Protein AF-A0A8H7FFE6-F1 (afdb_monomer)

Mean predicted aligned error: 17.22 Å

Foldseek 3Di:
DDDDDPVVVVVVVVVVVVVVVPPPDDDDDDDDDDDDDDDDDDDDDDDDDDDDDDDDDDDDDDDDDDDDDDDDDDDPDDPDDDDDFDADPQQVVLQVLLQQLQLEFCDLVVCVVVLNSRAHLPVVNVVCVVVVHDRGRALVCSLVRLVSSQQQQLPDDDPDPSVVSRSVVPPLQAANLNSLVSSVVSLVVQLVVLVVQCCPDPDDPRGYDPVSSVSSVVRSVSSVCSSVVVNQVCLVVVPPHDHHPPDDGHPVVD

Sequence (254 aa):
MSELTPQEDAERIRLKRLARLGNINTSPAGASGSPSPSTPVNPPPKPQPKAAPSPGLVYSHPARKPYEPAPASPVPAKKKTQSAPPKLDLPTWEDNAIGTVFQVTLKKEVAERSGFEIVWLKGLAEELQSEGSALVLNGDIADRLLIARLELDPQSMSDDLDYVSVLASLPAQQTVFEYLIGCWKRLNTARSAVLKKAGISNVFKIGYTPVEAQQALGALEKLRELVVSYTGLTLQEPEMFPQPQGKPLGPTEL

Secondary structure (DSSP, 8-state):
--PPPHHHHHHHHHHHHHHHHTT-------------------------PPPP------------------------------PPPPP--HHHHHHHHHHHHHTEES-HHHHHHTTTSSEE-HHHHHHHHHHT------TTTHHHHHHHHHT--TT---S-HHHHHHHTTS-TT--HHHHHHHHHHHHHHHHHHHHIIIIISTT-S----HHHHHHHHHHHHHHHHHHHHHHHHHTT-TTSS---TT---GGGG-

Nearest PDB structures (foldseek):
  3nvo-assembly2_B-2  TM=3.148E-01  e=3.175E+00  Salmonella enterica subsp. enterica serovar Typhimurium

Radius of gyration: 33.15 Å; Cα contacts (8 Å, |Δi|>4): 194; chains: 1; bounding box: 127×52×66 Å

Solvent-accessible surface area (backbone atoms only — not comparable to full-atom values): 16239 Å² total; per-residue (Å²): 140,80,84,82,54,77,63,60,56,54,48,51,53,50,52,58,50,51,60,61,66,71,69,79,76,79,87,86,89,85,85,90,85,89,81,84,88,85,86,86,89,77,85,86,86,85,88,84,89,83,82,87,83,86,86,82,93,78,88,81,85,89,88,89,84,84,89,87,83,89,89,80,80,88,72,82,78,76,78,76,78,78,74,76,66,82,75,81,58,58,68,68,51,40,25,53,48,50,26,60,27,71,36,38,35,64,47,61,75,57,11,62,74,50,72,28,67,30,35,53,40,58,68,64,34,53,51,33,52,75,74,71,45,75,92,65,54,43,86,84,52,47,63,61,60,47,51,63,57,49,62,60,46,49,82,66,87,66,92,48,72,74,54,44,54,43,34,70,50,44,67,70,74,54,40,63,61,60,49,41,54,48,28,51,54,38,44,53,49,51,54,52,49,46,51,49,36,45,52,82,48,97,82,57,100,68,46,45,52,74,67,57,35,48,52,56,50,50,53,52,47,57,54,48,52,50,47,51,49,53,46,58,44,38,43,74,44,53,78,81,41,59,64,40,86,93,62,83,62,30,77,73,72,114

pLDDT: mean 79.54, std 20.3, range [34.66, 98.44]

Structure (mmCIF, N/CA/C/O backbone):
data_AF-A0A8H7FFE6-F1
#
_entry.id   AF-A0A8H7FFE6-F1
#
loop_
_atom_site.group_PDB
_atom_site.id
_atom_site.type_symbol
_atom_site.label_atom_id
_atom_site.label_alt_id
_atom_site.label_comp_id
_atom_site.label_asym_id
_atom_site.label_entity_id
_atom_site.label_seq_id
_atom_site.pdbx_PDB_ins_code
_atom_site.Cartn_x
_atom_site.Cartn_y
_atom_site.Cartn_z
_atom_site.occupancy
_atom_site.B_iso_or_equiv
_atom_site.auth_seq_id
_atom_site.auth_comp_id
_atom_site.auth_asym_id
_atom_site.auth_atom_id
_atom_site.pdbx_PDB_model_num
ATOM 1 N N . MET A 1 1 ? 61.040 -37.164 16.845 1.00 41.88 1 MET A N 1
ATOM 2 C CA . MET A 1 1 ? 59.609 -36.980 16.530 1.00 41.88 1 MET A CA 1
ATOM 3 C C . MET A 1 1 ? 59.426 -35.505 16.264 1.00 41.88 1 MET A C 1
ATOM 5 O O . MET A 1 1 ? 59.870 -34.726 17.095 1.00 41.88 1 MET A O 1
ATOM 9 N N . SER A 1 2 ? 58.875 -35.145 15.110 1.00 50.31 2 SER A N 1
ATOM 10 C CA . SER A 1 2 ? 58.663 -33.751 14.716 1.00 50.31 2 SER A CA 1
ATOM 11 C C . SER A 1 2 ? 57.170 -33.574 14.496 1.00 50.31 2 SER A C 1
ATOM 13 O O . SER A 1 2 ? 56.592 -34.310 13.696 1.00 50.31 2 SER A O 1
ATOM 15 N N . GLU A 1 3 ? 56.543 -32.674 15.243 1.00 57.09 3 GLU A N 1
ATOM 16 C CA . GLU A 1 3 ? 55.120 -32.385 15.081 1.00 57.09 3 GLU A CA 1
ATOM 17 C C . GLU A 1 3 ? 54.910 -31.599 13.785 1.00 57.09 3 GLU A C 1
ATOM 19 O O . GLU A 1 3 ? 55.599 -30.608 13.546 1.00 57.09 3 GLU A O 1
ATOM 24 N N . LEU A 1 4 ? 53.972 -32.047 12.943 1.00 60.53 4 LEU A N 1
ATOM 25 C CA . LEU A 1 4 ? 53.499 -31.230 11.826 1.00 60.53 4 LEU A CA 1
ATOM 26 C C . LEU A 1 4 ? 52.696 -30.067 12.400 1.00 60.53 4 LEU A C 1
ATOM 28 O O . LEU A 1 4 ? 51.802 -30.261 13.225 1.00 60.53 4 LEU A O 1
ATOM 32 N N . THR A 1 5 ? 52.993 -28.862 11.937 1.00 73.00 5 THR A N 1
ATOM 33 C CA . THR A 1 5 ? 52.258 -27.672 12.349 1.00 73.00 5 THR A CA 1
ATOM 34 C C . THR A 1 5 ? 50.854 -27.666 11.724 1.00 73.00 5 THR A C 1
ATOM 36 O O . THR A 1 5 ? 50.683 -28.103 10.581 1.00 73.00 5 THR A O 1
ATOM 39 N N . PRO A 1 6 ? 49.830 -27.099 12.397 1.00 72.06 6 PRO A N 1
ATOM 40 C CA . PRO A 1 6 ? 48.497 -26.925 11.803 1.00 72.06 6 PRO A CA 1
ATOM 41 C C . PRO A 1 6 ? 48.498 -26.125 10.486 1.00 72.06 6 PRO A C 1
ATOM 43 O O . PRO A 1 6 ? 47.566 -26.218 9.688 1.00 72.06 6 PRO A O 1
ATOM 46 N N . GLN A 1 7 ? 49.556 -25.344 10.248 1.00 74.81 7 GLN A N 1
ATOM 47 C CA . GLN A 1 7 ? 49.742 -24.529 9.053 1.00 74.81 7 GLN A CA 1
ATOM 48 C C . GLN A 1 7 ? 50.104 -25.372 7.815 1.00 74.81 7 GLN A C 1
ATOM 50 O O . GLN A 1 7 ? 49.578 -25.115 6.734 1.00 74.81 7 GLN A O 1
ATOM 55 N N . GLU A 1 8 ? 50.912 -26.428 7.965 1.00 81.25 8 GLU A N 1
ATOM 56 C CA . GLU A 1 8 ? 51.266 -27.338 6.862 1.00 81.25 8 GLU A CA 1
ATOM 57 C C . GLU A 1 8 ? 50.058 -28.129 6.339 1.00 81.25 8 GLU A C 1
ATOM 59 O O . GLU A 1 8 ? 49.946 -28.383 5.136 1.00 81.25 8 GLU A O 1
ATOM 64 N N . ASP A 1 9 ? 49.122 -28.505 7.217 1.00 75.94 9 ASP A N 1
ATOM 65 C CA . ASP A 1 9 ? 47.913 -29.221 6.798 1.00 75.94 9 ASP A CA 1
ATOM 66 C C . ASP A 1 9 ? 46.927 -28.283 6.075 1.00 75.94 9 ASP A C 1
ATOM 68 O O . ASP A 1 9 ? 46.358 -28.641 5.038 1.00 75.94 9 ASP A O 1
ATOM 72 N N . ALA A 1 10 ? 46.825 -27.023 6.517 1.00 76.69 10 ALA A N 1
ATOM 73 C CA . ALA A 1 10 ? 46.096 -25.983 5.791 1.00 76.69 10 ALA A CA 1
ATOM 74 C C . ALA A 1 10 ? 46.672 -25.741 4.377 1.00 76.69 10 ALA A C 1
ATOM 76 O O . ALA A 1 10 ? 45.910 -25.629 3.408 1.00 76.69 10 ALA A O 1
ATOM 77 N N . GLU A 1 11 ? 48.001 -25.727 4.220 1.00 83.38 11 GLU A N 1
ATOM 78 C CA . GLU A 1 11 ? 48.644 -25.617 2.903 1.00 83.38 11 GLU A CA 1
ATOM 79 C C . GLU A 1 11 ? 48.406 -26.850 2.023 1.00 83.38 11 GLU A C 1
ATOM 81 O O . GLU A 1 11 ? 48.059 -26.699 0.847 1.00 83.38 11 GLU A O 1
ATOM 86 N N . ARG A 1 12 ? 48.478 -28.069 2.576 1.00 82.06 12 ARG A N 1
ATOM 87 C CA . ARG A 1 12 ? 48.123 -29.307 1.853 1.00 82.06 12 ARG A CA 1
ATOM 88 C C . ARG A 1 12 ? 46.687 -29.283 1.334 1.00 82.06 12 ARG A C 1
ATOM 90 O O . ARG A 1 12 ? 46.445 -29.652 0.182 1.00 82.06 12 ARG A O 1
ATOM 97 N N . ILE A 1 13 ? 45.734 -28.813 2.141 1.00 81.62 13 ILE A N 1
ATOM 98 C CA . ILE A 1 13 ? 44.331 -28.657 1.728 1.00 81.62 13 ILE A CA 1
ATOM 99 C C . ILE A 1 13 ? 44.206 -27.611 0.608 1.00 81.62 13 ILE A C 1
ATOM 101 O O . ILE A 1 13 ? 43.483 -27.842 -0.367 1.00 81.62 13 ILE A O 1
ATOM 105 N N . ARG A 1 14 ? 44.937 -26.491 0.692 1.00 82.56 14 ARG A N 1
ATOM 106 C CA . ARG A 1 14 ? 44.942 -25.427 -0.329 1.00 82.56 14 ARG A CA 1
ATOM 107 C C . ARG A 1 14 ? 45.518 -25.906 -1.667 1.00 82.56 14 ARG A C 1
ATOM 109 O O . ARG A 1 14 ? 44.874 -25.723 -2.701 1.00 82.56 14 ARG A O 1
ATOM 116 N N . LEU A 1 15 ? 46.662 -26.591 -1.646 1.00 82.38 15 LEU A N 1
ATOM 117 C CA . LEU A 1 15 ? 47.291 -27.217 -2.818 1.00 82.38 15 LEU A CA 1
ATOM 118 C C . LEU A 1 15 ? 46.369 -28.257 -3.472 1.00 82.38 15 LEU A C 1
ATOM 120 O O . LEU A 1 15 ? 46.167 -28.237 -4.686 1.00 82.38 15 LEU A O 1
ATOM 124 N N . LYS A 1 16 ? 45.729 -29.120 -2.672 1.00 81.94 16 LYS A N 1
ATOM 125 C CA . LYS A 1 16 ? 44.794 -30.148 -3.162 1.00 81.94 16 LYS A CA 1
ATOM 126 C C . LYS A 1 16 ? 43.516 -29.559 -3.779 1.00 81.94 16 LYS A C 1
ATOM 128 O O . LYS A 1 16 ? 42.952 -30.161 -4.693 1.00 81.94 16 LYS A O 1
ATOM 133 N N . ARG A 1 17 ? 43.066 -28.382 -3.321 1.00 75.81 17 ARG A N 1
ATOM 134 C CA . ARG A 1 17 ? 41.962 -27.627 -3.947 1.00 75.81 17 ARG A CA 1
ATOM 135 C C . ARG A 1 17 ? 42.388 -26.978 -5.269 1.00 75.81 17 ARG A C 1
ATOM 137 O O . ARG A 1 17 ? 41.663 -27.124 -6.248 1.00 75.81 17 ARG A O 1
ATOM 144 N N . LEU A 1 18 ? 43.566 -26.351 -5.329 1.00 72.50 18 LEU A N 1
ATOM 145 C CA . LEU A 1 18 ? 44.116 -25.781 -6.571 1.00 72.50 18 LEU A CA 1
ATOM 146 C C . LEU A 1 18 ? 44.300 -26.845 -7.665 1.00 72.50 18 LEU A C 1
ATOM 148 O O . LEU A 1 18 ? 43.853 -26.644 -8.792 1.00 72.50 18 LEU A O 1
ATOM 152 N N . ALA A 1 19 ? 44.859 -28.009 -7.320 1.00 70.44 19 ALA A N 1
ATOM 153 C CA . ALA A 1 19 ? 45.030 -29.123 -8.257 1.00 70.44 19 ALA A CA 1
ATOM 154 C C . ALA A 1 19 ? 43.697 -29.639 -8.838 1.00 70.44 19 ALA A C 1
ATOM 156 O O . ALA A 1 19 ? 43.644 -30.031 -10.001 1.00 70.44 19 ALA A O 1
ATOM 157 N N . ARG A 1 20 ? 42.600 -29.601 -8.064 1.00 68.75 20 ARG A N 1
ATOM 158 C CA . ARG A 1 20 ? 41.255 -29.931 -8.570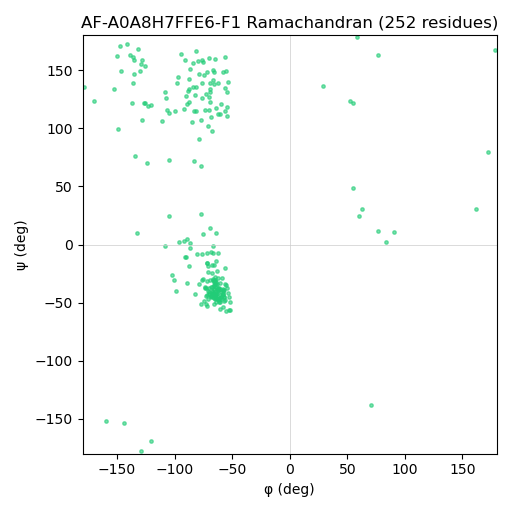 1.00 68.75 20 ARG A CA 1
ATOM 159 C C . ARG A 1 20 ? 40.682 -28.868 -9.509 1.00 68.75 20 ARG A C 1
ATOM 161 O O . ARG A 1 20 ? 39.934 -29.229 -10.410 1.00 68.75 20 ARG A O 1
ATOM 168 N N . LEU A 1 21 ? 41.017 -27.593 -9.314 1.00 54.59 21 LEU A N 1
ATOM 169 C CA . LEU A 1 21 ? 40.513 -26.496 -10.149 1.00 54.59 21 LEU A CA 1
ATOM 170 C C . LEU A 1 21 ? 41.208 -26.426 -11.520 1.00 54.59 21 LEU A C 1
ATOM 172 O O . LEU A 1 21 ? 40.581 -26.043 -12.500 1.00 54.59 21 LEU A O 1
ATOM 176 N N . GLY A 1 22 ? 42.476 -26.843 -11.607 1.00 59.56 22 GLY A N 1
ATOM 177 C CA . GLY A 1 22 ? 43.242 -26.848 -12.860 1.00 59.56 22 GLY A CA 1
ATOM 178 C C . GLY A 1 22 ? 42.902 -27.971 -13.852 1.00 59.56 22 GLY A C 1
ATOM 179 O O . GLY A 1 22 ? 43.399 -27.947 -14.973 1.00 59.56 22 GLY A O 1
ATOM 180 N N . ASN A 1 23 ? 42.077 -28.958 -13.475 1.00 52.12 23 ASN A N 1
ATOM 181 C CA . ASN A 1 23 ? 41.848 -30.177 -14.270 1.00 52.12 23 ASN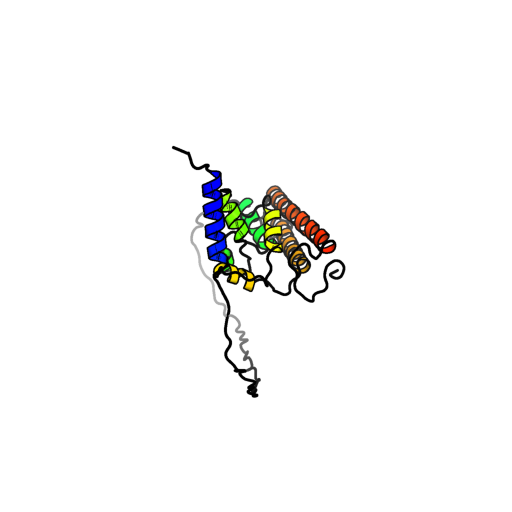 A CA 1
ATOM 182 C C . ASN A 1 23 ? 40.487 -30.204 -15.007 1.00 52.12 23 ASN A C 1
ATOM 184 O O . ASN A 1 23 ? 39.975 -31.276 -15.331 1.00 52.12 23 ASN A O 1
ATOM 188 N N . ILE A 1 24 ? 39.890 -29.042 -15.290 1.00 50.41 24 ILE A N 1
ATOM 189 C CA . ILE A 1 24 ? 38.713 -28.913 -16.171 1.00 50.41 24 ILE A CA 1
ATOM 190 C C . ILE A 1 24 ? 39.190 -28.327 -17.507 1.00 50.41 24 ILE A C 1
ATOM 192 O O . ILE A 1 24 ? 39.011 -27.146 -17.792 1.00 50.41 24 ILE A O 1
ATOM 196 N N . ASN A 1 25 ? 39.895 -29.147 -18.294 1.00 47.47 25 ASN A N 1
ATOM 197 C CA . ASN A 1 25 ? 40.633 -28.684 -19.469 1.00 47.47 25 ASN A CA 1
ATOM 198 C C . ASN A 1 25 ? 39.942 -29.031 -20.805 1.00 47.47 25 ASN A C 1
ATOM 200 O O . ASN A 1 25 ? 39.862 -30.195 -21.174 1.00 47.47 25 ASN A O 1
ATOM 204 N N . THR A 1 26 ? 39.496 -27.974 -21.488 1.00 39.22 26 THR A N 1
ATOM 205 C CA . THR A 1 26 ? 39.349 -27.735 -22.944 1.00 39.22 26 THR A CA 1
ATOM 206 C C . THR A 1 26 ? 39.099 -28.870 -23.974 1.00 39.22 26 THR A C 1
ATOM 208 O O . THR A 1 26 ? 39.871 -29.813 -24.106 1.00 39.22 26 THR A O 1
ATOM 211 N N . SER A 1 27 ? 38.157 -28.569 -24.893 1.00 41.47 27 SER A N 1
ATOM 212 C CA . SER A 1 27 ? 38.168 -28.914 -26.342 1.00 41.47 27 SER A CA 1
ATOM 213 C C . SER A 1 27 ? 37.829 -30.361 -26.781 1.00 41.47 27 SER A C 1
ATOM 215 O O . SER A 1 27 ? 37.890 -31.271 -25.959 1.00 41.47 27 SER A O 1
ATOM 217 N N . PRO A 1 28 ? 37.488 -30.616 -28.078 1.00 53.34 28 PRO A N 1
ATOM 218 C CA . PRO A 1 28 ? 37.456 -29.714 -29.249 1.00 53.34 28 PRO A CA 1
ATOM 219 C C . PRO A 1 28 ? 36.068 -29.564 -29.938 1.00 53.34 28 PRO A C 1
ATOM 221 O O . PRO A 1 28 ? 35.039 -29.945 -29.389 1.00 53.34 28 PRO A O 1
ATOM 224 N N . ALA A 1 29 ? 36.040 -28.947 -31.130 1.00 39.75 29 ALA A N 1
ATOM 225 C CA . ALA A 1 29 ? 34.839 -28.460 -31.830 1.00 39.75 29 ALA A CA 1
ATOM 226 C C . ALA A 1 29 ? 34.215 -29.431 -32.866 1.00 39.75 29 ALA A C 1
ATOM 228 O O . ALA A 1 29 ? 34.878 -30.344 -33.357 1.00 39.75 29 ALA A O 1
ATOM 229 N N . GLY A 1 30 ? 32.959 -29.165 -33.264 1.00 34.66 30 GLY A N 1
ATOM 230 C CA . GLY A 1 30 ? 32.219 -29.877 -34.321 1.00 34.66 30 GLY A CA 1
ATOM 231 C C . GLY A 1 30 ? 31.158 -28.991 -35.001 1.00 34.66 30 GLY A C 1
ATOM 232 O O . GLY A 1 30 ? 30.441 -28.256 -34.335 1.00 34.66 30 GLY A O 1
ATOM 233 N N . ALA A 1 31 ? 31.115 -29.023 -36.334 1.00 37.44 31 ALA A N 1
ATOM 234 C CA . ALA A 1 31 ? 30.495 -28.035 -37.226 1.00 37.44 31 ALA A CA 1
ATOM 235 C C . ALA A 1 31 ? 28.946 -27.933 -37.262 1.00 37.44 31 ALA A C 1
ATOM 237 O O . ALA A 1 31 ? 28.240 -28.902 -37.017 1.00 37.44 31 ALA A O 1
ATOM 238 N N . SER A 1 32 ? 28.482 -26.771 -37.753 1.00 37.03 32 SER A N 1
ATOM 239 C CA . SER A 1 32 ? 27.284 -26.521 -38.590 1.00 37.03 32 SER A CA 1
ATOM 240 C C . SER A 1 32 ? 25.882 -26.982 -38.151 1.00 37.03 32 SER A C 1
ATOM 242 O O . SER A 1 32 ? 25.573 -28.167 -38.133 1.00 37.03 32 SER A O 1
ATOM 244 N N . GLY A 1 33 ? 24.951 -26.020 -38.034 1.00 39.66 33 GLY A N 1
ATOM 245 C CA . GLY A 1 33 ? 23.508 -26.304 -38.001 1.00 39.66 33 GLY A CA 1
ATOM 246 C C . GLY A 1 33 ? 22.615 -25.102 -37.666 1.00 39.66 33 GLY A C 1
ATOM 247 O O . GLY A 1 33 ? 22.152 -24.991 -36.537 1.00 39.66 33 GLY A O 1
ATOM 248 N N . SER A 1 34 ? 22.339 -24.217 -38.630 1.00 49.94 34 SER A N 1
ATOM 249 C CA . SER A 1 34 ? 21.339 -23.140 -38.476 1.00 49.94 34 SER A CA 1
ATOM 250 C C . SER A 1 34 ? 19.941 -23.617 -38.904 1.00 49.94 34 SER A C 1
ATOM 252 O O . SER A 1 34 ? 19.785 -23.984 -40.071 1.00 49.94 34 SER A O 1
ATOM 254 N N . PRO A 1 35 ? 18.914 -23.594 -38.031 1.00 44.59 35 PRO A N 1
ATOM 255 C CA . PRO A 1 35 ? 17.549 -23.962 -38.402 1.00 44.59 35 PRO A CA 1
ATOM 256 C C . PRO A 1 35 ? 16.658 -22.744 -38.717 1.00 44.59 35 PRO A C 1
ATOM 258 O O . PRO A 1 35 ? 16.655 -21.762 -37.985 1.00 44.59 35 PRO A O 1
ATOM 261 N N . SER A 1 36 ? 15.847 -22.884 -39.770 1.00 45.72 36 SER A N 1
ATOM 262 C CA . SER A 1 36 ? 14.593 -22.161 -40.070 1.00 45.72 36 SER A CA 1
ATOM 263 C C . SER A 1 36 ? 14.557 -20.622 -40.057 1.00 45.72 36 SER A C 1
ATOM 265 O O . SER A 1 36 ? 14.577 -19.975 -39.013 1.00 45.72 36 SER A O 1
ATOM 267 N N . PRO A 1 37 ? 14.143 -20.055 -41.200 1.00 48.31 37 PRO A N 1
ATOM 268 C CA . PRO A 1 37 ? 12.937 -19.232 -41.240 1.00 48.31 37 PRO A CA 1
ATOM 269 C C . PRO A 1 37 ? 11.811 -19.978 -41.971 1.00 48.31 37 PRO A C 1
ATOM 271 O O . PRO A 1 37 ? 12.002 -20.520 -43.058 1.00 48.31 37 PRO A O 1
ATOM 274 N N . SER A 1 38 ? 10.614 -20.025 -41.389 1.00 49.72 38 SER A N 1
ATOM 275 C CA . SER A 1 38 ? 9.429 -20.609 -42.035 1.00 49.72 38 SER A CA 1
ATOM 276 C C . SER A 1 38 ? 8.170 -19.893 -41.565 1.00 49.72 38 SER A C 1
ATOM 278 O O . SER A 1 38 ? 7.665 -20.148 -40.476 1.00 49.72 38 SER A O 1
ATOM 280 N N . THR A 1 39 ? 7.681 -18.970 -42.389 1.00 56.81 39 THR A N 1
ATOM 281 C CA . THR A 1 39 ? 6.429 -18.240 -42.184 1.00 56.81 39 THR A CA 1
ATOM 282 C C . THR A 1 39 ? 5.254 -18.979 -42.831 1.00 56.81 39 THR A C 1
ATOM 284 O O . THR A 1 39 ? 5.286 -19.245 -44.032 1.00 56.81 39 THR A O 1
ATOM 287 N N . PRO A 1 40 ? 4.166 -19.246 -42.089 1.00 58.25 40 PRO A N 1
ATOM 288 C CA . PRO A 1 40 ? 2.862 -19.537 -42.673 1.00 58.25 40 PRO A CA 1
ATOM 289 C C . PRO A 1 40 ? 1.986 -18.278 -42.621 1.00 58.25 40 PRO A C 1
ATOM 291 O O . PRO A 1 40 ? 1.614 -17.809 -41.547 1.00 58.25 40 PRO A O 1
ATOM 294 N N . VAL A 1 41 ? 1.628 -17.733 -43.783 1.00 49.78 41 VAL A N 1
ATOM 295 C CA . VAL A 1 41 ? 0.596 -16.690 -43.893 1.00 49.78 41 VAL A CA 1
ATOM 296 C C . VAL A 1 41 ? -0.770 -17.359 -44.029 1.00 49.78 41 VAL A C 1
ATOM 298 O O . VAL A 1 41 ? -0.973 -18.096 -44.990 1.00 49.78 41 VAL A O 1
ATOM 301 N N . ASN A 1 42 ? -1.716 -17.063 -43.127 1.00 49.00 42 ASN A N 1
ATOM 302 C CA . ASN A 1 42 ? -3.147 -16.993 -43.468 1.00 49.00 42 ASN A CA 1
ATOM 303 C C . ASN A 1 42 ? -4.018 -16.405 -42.331 1.00 49.00 42 ASN A C 1
ATOM 305 O O . ASN A 1 42 ? -4.057 -16.983 -41.245 1.00 49.00 42 ASN A O 1
ATOM 309 N N . PRO A 1 43 ? -4.785 -15.323 -42.571 1.00 66.69 43 PRO A N 1
ATOM 310 C CA . PRO A 1 43 ? -6.008 -15.018 -41.821 1.00 66.69 43 PRO A CA 1
ATOM 311 C C . PRO A 1 43 ? -7.183 -15.867 -42.352 1.00 66.69 43 PRO A C 1
ATOM 313 O O . PRO A 1 43 ? -7.129 -16.325 -43.496 1.00 66.69 43 PRO A O 1
ATOM 316 N N . PRO A 1 44 ? -8.259 -16.088 -41.568 1.00 61.78 44 PRO A N 1
ATOM 317 C CA . PRO A 1 44 ? -9.547 -15.470 -41.937 1.00 61.78 44 PRO A CA 1
ATOM 318 C C . PRO A 1 44 ? -10.353 -15.029 -40.662 1.00 61.78 44 PRO A C 1
ATOM 320 O O . PRO A 1 44 ? -9.707 -14.594 -39.710 1.00 61.78 44 PRO A O 1
ATOM 323 N N . PRO A 1 45 ? -11.706 -14.916 -40.599 1.00 57.44 45 PRO A N 1
ATOM 324 C CA . PRO A 1 45 ? -12.286 -13.578 -40.423 1.00 57.44 45 PRO A CA 1
ATOM 325 C C . PRO A 1 45 ? -13.272 -13.387 -39.240 1.00 57.44 45 PRO A C 1
ATOM 327 O O . PRO A 1 45 ? -14.034 -14.272 -38.859 1.00 57.44 45 PRO A O 1
ATOM 330 N N . LYS A 1 46 ? -13.370 -12.142 -38.751 1.00 49.50 46 LYS A N 1
ATOM 331 C CA . LYS A 1 46 ? -14.641 -11.555 -38.257 1.00 49.50 46 LYS A CA 1
ATOM 332 C C . LYS A 1 46 ? -15.415 -11.000 -39.478 1.00 49.50 46 LYS A C 1
ATOM 334 O O . LYS A 1 46 ? -14.732 -10.641 -40.436 1.00 49.50 46 LYS A O 1
ATOM 339 N N . PRO A 1 47 ? -16.763 -10.838 -39.472 1.00 51.72 47 PRO A N 1
ATOM 340 C CA . PRO A 1 47 ? -17.625 -10.669 -38.288 1.00 51.72 47 PRO A CA 1
ATOM 341 C C . PRO A 1 47 ? -19.001 -11.390 -38.324 1.00 51.72 47 PRO A C 1
ATOM 343 O O . PRO A 1 47 ? -19.452 -11.837 -39.370 1.00 51.72 47 PRO A O 1
ATOM 346 N N . GLN A 1 48 ? -19.737 -11.369 -37.200 1.00 53.38 48 GLN A N 1
ATOM 347 C CA . GLN A 1 48 ? -21.069 -10.721 -37.104 1.00 53.38 48 GLN A CA 1
ATOM 348 C C . GLN A 1 48 ? -21.663 -10.831 -35.679 1.00 53.38 48 GLN A C 1
ATOM 350 O O . GLN A 1 48 ? -21.643 -11.917 -35.099 1.00 53.38 48 GLN A O 1
ATOM 355 N N . PRO A 1 49 ? -22.243 -9.754 -35.110 1.00 52.78 49 PRO A N 1
ATOM 356 C CA . PRO A 1 49 ? -23.094 -9.845 -33.925 1.00 52.78 49 PRO A CA 1
ATOM 357 C C . PRO A 1 49 ? -24.524 -10.257 -34.320 1.00 52.78 49 PRO A C 1
ATOM 359 O O . PRO A 1 49 ? -25.092 -9.700 -35.259 1.00 52.78 49 PRO A O 1
ATOM 362 N N . LYS A 1 50 ? -25.140 -11.198 -33.591 1.00 50.56 50 LYS A N 1
ATOM 363 C CA . LYS A 1 50 ? -26.582 -11.481 -33.723 1.00 50.56 50 LYS A CA 1
ATOM 364 C C . LYS A 1 50 ? -27.400 -10.572 -32.802 1.00 50.56 50 LYS A C 1
ATOM 366 O O . LYS A 1 50 ? -26.974 -10.252 -31.696 1.00 50.56 50 LYS A O 1
ATOM 371 N N . ALA A 1 51 ? -28.556 -10.137 -33.299 1.00 49.38 51 ALA A N 1
ATOM 372 C CA . ALA A 1 51 ? -29.384 -9.109 -32.677 1.00 49.38 51 ALA A CA 1
ATOM 373 C C . ALA A 1 51 ? -30.167 -9.601 -31.447 1.00 49.38 51 ALA A C 1
ATOM 375 O O . ALA A 1 51 ? -30.467 -10.787 -31.307 1.00 49.38 51 ALA A O 1
ATOM 376 N N . ALA A 1 52 ? -30.546 -8.652 -30.590 1.00 51.66 52 ALA A N 1
ATOM 377 C CA . ALA A 1 52 ? -31.461 -8.876 -29.477 1.00 51.66 52 ALA A CA 1
ATOM 378 C C . ALA A 1 52 ? -32.932 -8.907 -29.942 1.00 51.66 52 ALA A C 1
ATOM 380 O O . ALA A 1 52 ? -33.306 -8.122 -30.816 1.00 51.66 52 ALA A O 1
ATOM 381 N N . PRO A 1 53 ? -33.790 -9.722 -29.303 1.00 51.12 53 PRO A N 1
ATOM 382 C CA . PRO A 1 53 ? -35.236 -9.570 -29.362 1.00 51.12 53 PRO A CA 1
ATOM 383 C C . PRO A 1 53 ? -35.808 -9.127 -28.002 1.00 51.12 53 PRO A C 1
ATOM 385 O O . PRO A 1 53 ? -35.951 -9.927 -27.080 1.00 51.12 53 PRO A O 1
ATOM 388 N N . SER A 1 54 ? -36.211 -7.861 -27.892 1.00 53.22 54 SER A N 1
ATOM 389 C CA . SER A 1 54 ? -37.329 -7.484 -27.011 1.00 53.22 54 SER A CA 1
ATOM 390 C C . SER A 1 54 ? -38.628 -7.707 -27.789 1.00 53.22 54 SER A C 1
ATOM 392 O O . SER A 1 54 ? -38.684 -7.349 -28.967 1.00 53.22 54 SER A O 1
ATOM 394 N N . PRO A 1 55 ? -39.667 -8.303 -27.181 1.00 47.72 55 PRO A N 1
ATOM 395 C CA . PRO A 1 55 ? -40.777 -7.461 -26.710 1.00 47.72 55 PRO A CA 1
ATOM 396 C C . PRO A 1 55 ? -41.466 -8.000 -25.437 1.00 47.72 55 PRO A C 1
ATOM 398 O O . PRO A 1 55 ? -41.230 -9.135 -25.033 1.00 47.72 55 PRO A O 1
ATOM 401 N N . GLY A 1 56 ? -42.368 -7.218 -24.822 1.00 39.69 56 GLY A N 1
ATOM 402 C CA . GLY A 1 56 ? -43.206 -7.757 -23.734 1.00 39.69 56 GLY A CA 1
ATOM 403 C C . GLY A 1 56 ? -43.907 -6.786 -22.777 1.00 39.69 56 GLY A C 1
ATOM 404 O O . GLY A 1 56 ? -44.099 -7.149 -21.621 1.00 39.69 56 GLY A O 1
ATOM 405 N N . LEU A 1 57 ? -44.303 -5.574 -23.191 1.00 46.28 57 LEU A N 1
ATOM 406 C CA . LEU A 1 57 ? -45.212 -4.769 -22.358 1.00 46.28 57 LEU A CA 1
ATOM 407 C C . LEU A 1 57 ? -46.632 -5.347 -22.428 1.00 46.28 57 LEU A C 1
ATOM 409 O O . LEU A 1 57 ? -47.259 -5.304 -23.484 1.00 46.28 57 LEU A O 1
ATOM 413 N N . VAL A 1 58 ? -47.156 -5.829 -21.298 1.00 43.41 58 VAL A N 1
ATOM 414 C CA . VAL A 1 58 ? -48.571 -6.205 -21.147 1.00 43.41 58 VAL A CA 1
ATOM 415 C C . VAL A 1 58 ? -49.141 -5.517 -19.909 1.00 43.41 58 VAL A C 1
ATOM 417 O O . VAL A 1 58 ? -48.848 -5.896 -18.778 1.00 43.41 58 VAL A O 1
ATOM 420 N N . TYR A 1 59 ? -49.973 -4.501 -20.133 1.00 44.19 59 TYR A N 1
ATOM 421 C CA . TYR A 1 59 ? -50.843 -3.934 -19.105 1.00 44.19 59 TYR A CA 1
ATOM 422 C C . TYR A 1 59 ? -52.169 -4.702 -19.082 1.00 44.19 59 TYR A C 1
ATOM 424 O O . TYR A 1 59 ? -52.817 -4.849 -20.116 1.00 44.19 59 TYR A O 1
ATOM 432 N N . SER A 1 60 ? -52.626 -5.107 -17.897 1.00 47.00 60 SER A N 1
ATOM 433 C CA . SER A 1 60 ? -54.005 -5.559 -17.670 1.00 47.00 60 SER A CA 1
ATOM 434 C C . SER A 1 60 ? -54.536 -4.970 -16.362 1.00 47.00 60 SER A C 1
ATOM 436 O O . SER A 1 60 ? -53.943 -5.166 -15.301 1.00 47.00 60 SER A O 1
ATOM 438 N N . HIS A 1 61 ? -55.635 -4.219 -16.448 1.00 47.62 61 HIS A N 1
ATOM 439 C CA . HIS A 1 61 ? -56.223 -3.463 -15.336 1.00 47.62 61 HIS A CA 1
ATOM 440 C C . HIS A 1 61 ? -57.106 -4.332 -14.399 1.00 47.62 61 HIS A C 1
ATOM 442 O O . HIS A 1 61 ? -57.396 -5.483 -14.725 1.00 47.62 61 HIS A O 1
ATOM 448 N N . PRO A 1 62 ? -57.481 -3.838 -13.197 1.00 57.00 62 PRO A N 1
ATOM 449 C CA . PRO A 1 62 ? -57.826 -4.702 -12.062 1.00 57.00 62 PRO A CA 1
ATOM 450 C C . PRO A 1 62 ? -59.311 -5.076 -11.947 1.00 57.00 62 PRO A C 1
ATOM 452 O O . PRO A 1 62 ? -60.198 -4.334 -12.368 1.00 57.00 62 PRO A O 1
ATOM 455 N N . ALA A 1 63 ? -59.581 -6.169 -11.225 1.00 47.31 63 ALA A N 1
ATOM 456 C CA . ALA A 1 63 ? -60.916 -6.556 -10.770 1.00 47.31 63 ALA A CA 1
ATOM 457 C C . ALA A 1 63 ? -61.079 -6.349 -9.248 1.00 47.31 63 ALA A C 1
ATOM 459 O O . ALA A 1 63 ? -60.306 -6.878 -8.452 1.00 47.31 63 ALA A O 1
ATOM 460 N N . ARG A 1 64 ? -62.112 -5.599 -8.835 1.00 50.09 64 ARG A N 1
ATOM 461 C CA . ARG A 1 64 ? -62.587 -5.490 -7.436 1.00 50.09 64 ARG A CA 1
ATOM 462 C C . ARG A 1 64 ? -63.766 -6.439 -7.193 1.00 50.09 64 ARG A C 1
ATOM 464 O O . ARG A 1 64 ? -64.636 -6.492 -8.061 1.00 50.09 64 ARG A O 1
ATOM 471 N N . LYS A 1 65 ? -63.865 -7.032 -5.988 1.00 52.75 65 LYS A N 1
ATOM 472 C CA . LYS A 1 65 ? -65.090 -7.402 -5.212 1.00 52.75 65 LYS A CA 1
ATOM 473 C C . LYS A 1 65 ? -64.668 -8.104 -3.877 1.00 52.75 65 LYS A C 1
ATOM 475 O O . LYS A 1 65 ? -63.464 -8.267 -3.703 1.00 52.75 65 LYS A O 1
ATOM 480 N N . PRO A 1 66 ? -65.540 -8.321 -2.862 1.00 49.44 66 PRO A N 1
ATOM 481 C CA . PRO A 1 66 ? -65.817 -7.296 -1.842 1.00 49.44 66 PRO A CA 1
ATOM 482 C C . PRO A 1 66 ? -65.697 -7.777 -0.361 1.00 49.44 66 PRO A C 1
ATOM 484 O O . PRO A 1 66 ? -65.347 -8.917 -0.086 1.00 49.44 66 PRO A O 1
ATOM 487 N N . TYR A 1 67 ? -65.994 -6.863 0.576 1.00 45.78 67 TYR A N 1
ATOM 488 C CA . TYR A 1 67 ? -66.239 -7.031 2.034 1.00 45.78 67 TYR A CA 1
ATOM 489 C C . TYR A 1 67 ? -67.383 -8.034 2.357 1.00 45.78 67 TYR A C 1
ATOM 491 O O . TYR A 1 67 ? -68.223 -8.244 1.484 1.00 45.78 67 TYR A O 1
ATOM 499 N N . GLU A 1 68 ? -67.570 -8.633 3.552 1.00 48.78 68 GLU A N 1
ATOM 500 C CA . GLU A 1 68 ? -66.848 -8.732 4.864 1.00 48.78 68 GLU A CA 1
ATOM 501 C C . GLU A 1 68 ? -67.402 -10.018 5.610 1.00 48.78 68 GLU A C 1
ATOM 503 O O . GLU A 1 68 ? -67.845 -10.887 4.852 1.00 48.78 68 GLU A O 1
ATOM 508 N N . PRO A 1 69 ? -67.479 -10.251 6.965 1.00 56.75 69 PRO A N 1
ATOM 509 C CA . PRO A 1 69 ? -67.084 -9.464 8.158 1.00 56.75 69 PRO A CA 1
ATOM 510 C C . PRO A 1 69 ? -66.328 -10.168 9.331 1.00 56.75 69 PRO A C 1
ATOM 512 O O . PRO A 1 69 ? -66.531 -11.346 9.610 1.00 56.75 69 PRO A O 1
ATOM 515 N N . ALA A 1 70 ? -65.624 -9.352 10.136 1.00 53.66 70 ALA A N 1
ATOM 516 C CA . ALA A 1 70 ? -65.414 -9.489 11.604 1.00 53.66 70 ALA A CA 1
ATOM 517 C C . ALA A 1 70 ? -64.742 -10.791 12.190 1.00 53.66 70 ALA A C 1
ATOM 519 O O . ALA A 1 70 ? -64.196 -11.599 11.444 1.00 53.66 70 ALA A O 1
ATOM 520 N N . PRO A 1 71 ? -64.525 -10.917 13.527 1.00 54.84 71 PRO A N 1
ATOM 521 C CA . PRO A 1 71 ? -63.293 -10.389 14.130 1.00 54.84 71 PRO A CA 1
ATOM 522 C C . PRO A 1 71 ? -62.495 -11.388 15.007 1.00 54.84 71 PRO A C 1
ATOM 524 O O . PRO A 1 71 ? -63.047 -12.318 15.591 1.00 54.84 71 PRO A O 1
ATOM 527 N N . ALA A 1 72 ? -61.194 -11.126 15.203 1.00 48.94 72 ALA A N 1
ATOM 528 C CA . ALA A 1 72 ? -60.334 -11.849 16.151 1.00 48.94 72 ALA A CA 1
ATOM 529 C C . ALA A 1 72 ? -59.441 -10.890 16.970 1.00 48.94 72 ALA A C 1
ATOM 531 O O . ALA A 1 72 ? -59.030 -9.837 16.484 1.00 48.94 72 ALA A O 1
ATOM 532 N N . SER A 1 73 ? -59.169 -11.249 18.229 1.00 58.91 73 SER A N 1
ATOM 533 C CA . SER A 1 73 ? -58.621 -10.350 19.259 1.00 58.91 73 SER A CA 1
ATOM 534 C C . SER A 1 73 ? -57.181 -9.859 19.017 1.00 58.91 73 SER A C 1
ATOM 536 O O . SER A 1 73 ? -56.353 -10.605 18.488 1.00 58.91 73 SER A O 1
ATOM 538 N N . PRO A 1 74 ? -56.821 -8.648 19.495 1.00 53.22 74 PRO A N 1
ATOM 539 C CA . PRO A 1 74 ? -55.458 -8.130 19.409 1.00 53.22 74 PRO A CA 1
ATOM 540 C C . PRO A 1 74 ? -54.512 -8.883 20.357 1.00 53.22 74 PRO A C 1
ATOM 542 O O . PRO A 1 74 ? -54.461 -8.621 21.560 1.00 53.22 74 PRO A O 1
ATOM 545 N N . VAL A 1 75 ? -53.717 -9.803 19.810 1.00 53.22 75 VAL A N 1
ATOM 546 C CA . VAL A 1 75 ? -52.608 -10.432 20.544 1.00 53.22 75 VAL A CA 1
ATOM 547 C C . VAL A 1 75 ? -51.509 -9.378 20.764 1.00 53.22 75 VAL A C 1
ATOM 549 O O . VAL A 1 75 ? -51.071 -8.763 19.787 1.00 53.22 75 VAL A O 1
ATOM 552 N N . PRO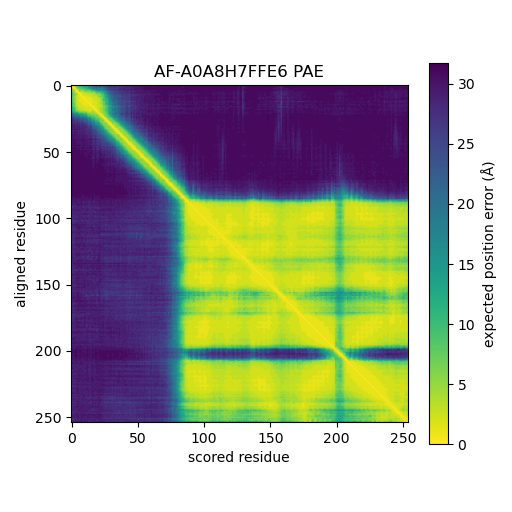 A 1 76 ? -51.030 -9.139 22.001 1.00 50.44 76 PRO A N 1
ATOM 553 C CA . PRO A 1 76 ? -50.045 -8.094 22.261 1.00 50.44 76 PRO A CA 1
ATOM 554 C C . PRO A 1 76 ? -48.724 -8.398 21.546 1.00 50.44 76 PRO A C 1
ATOM 556 O O . PRO A 1 76 ? -48.049 -9.391 21.829 1.00 50.44 76 PRO A O 1
ATOM 559 N N . ALA A 1 77 ? -48.344 -7.520 20.615 1.00 53.69 77 ALA A N 1
ATOM 560 C CA . ALA A 1 77 ? -47.120 -7.661 19.841 1.00 53.69 77 ALA A CA 1
ATOM 561 C C . ALA A 1 77 ? -45.895 -7.652 20.769 1.00 53.69 77 ALA A C 1
ATOM 563 O O . ALA A 1 77 ? -45.558 -6.629 21.372 1.00 53.69 77 ALA A O 1
ATOM 564 N N . LYS A 1 78 ? -45.204 -8.796 20.870 1.00 53.94 78 LYS A N 1
ATOM 565 C CA . LYS A 1 78 ? -43.935 -8.905 21.600 1.00 53.94 78 LYS A CA 1
ATOM 566 C C . LYS A 1 78 ? -42.958 -7.878 21.027 1.00 53.94 78 LYS A C 1
ATOM 568 O O . LYS A 1 78 ? -42.560 -7.991 19.867 1.00 53.94 78 LYS A O 1
ATOM 573 N N . LYS A 1 79 ? -42.571 -6.883 21.836 1.00 47.47 79 LYS A N 1
ATOM 574 C CA . LYS A 1 79 ? -41.541 -5.903 21.469 1.00 47.47 79 LYS A CA 1
ATOM 575 C C . LYS A 1 79 ? -40.278 -6.672 21.077 1.00 47.47 79 LYS A C 1
ATOM 577 O O . LYS A 1 79 ? -39.646 -7.275 21.940 1.00 47.47 79 LYS A O 1
ATOM 582 N N . LYS A 1 80 ? -39.913 -6.660 19.791 1.00 46.44 80 LYS A N 1
ATOM 583 C CA . LYS A 1 80 ? -38.592 -7.129 19.361 1.00 46.44 80 LYS A CA 1
ATOM 584 C C . LYS A 1 80 ? -37.565 -6.221 20.027 1.00 46.44 80 LYS A C 1
ATOM 586 O O . LYS A 1 80 ? -37.519 -5.032 19.714 1.00 46.44 80 LYS A O 1
ATOM 591 N N . THR A 1 81 ? -36.787 -6.769 20.956 1.00 42.50 81 THR A N 1
ATOM 592 C CA . THR A 1 81 ? -35.656 -6.070 21.566 1.00 42.50 81 THR A CA 1
ATOM 593 C C . THR A 1 81 ? -34.754 -5.588 20.439 1.00 42.50 81 THR A C 1
ATOM 595 O O . THR A 1 81 ? -34.284 -6.400 19.643 1.00 42.50 81 THR A O 1
ATOM 598 N N . GLN A 1 82 ? -34.566 -4.274 20.316 1.00 48.03 82 GLN A N 1
ATOM 599 C CA . GLN A 1 82 ? -33.675 -3.730 19.299 1.00 48.03 82 GLN A CA 1
ATOM 600 C C . GLN A 1 82 ? -32.249 -4.123 19.682 1.00 48.03 82 GLN A C 1
ATOM 602 O O . GLN A 1 82 ? -31.716 -3.638 20.678 1.00 48.03 82 GLN A O 1
ATOM 607 N N . SER A 1 83 ? -31.659 -5.039 18.914 1.00 53.75 83 SER A N 1
ATOM 608 C CA . SER A 1 83 ? -30.233 -5.338 18.989 1.00 53.75 83 SER A CA 1
ATOM 609 C C . SER A 1 83 ? -29.455 -4.040 18.796 1.00 53.75 83 SER A C 1
ATOM 611 O O . SER A 1 83 ? -29.739 -3.297 17.852 1.00 53.75 83 SER A O 1
ATOM 613 N N . ALA A 1 84 ? -28.492 -3.770 19.678 1.00 56.44 84 ALA A N 1
ATOM 614 C CA . ALA A 1 84 ? -27.610 -2.619 19.531 1.00 56.44 84 ALA A CA 1
ATOM 615 C C . ALA A 1 84 ? -26.917 -2.645 18.149 1.00 56.44 84 ALA A C 1
ATOM 617 O O . ALA A 1 84 ? -26.690 -3.736 17.613 1.00 56.44 84 ALA A O 1
ATOM 618 N N . PRO A 1 85 ? -26.585 -1.480 1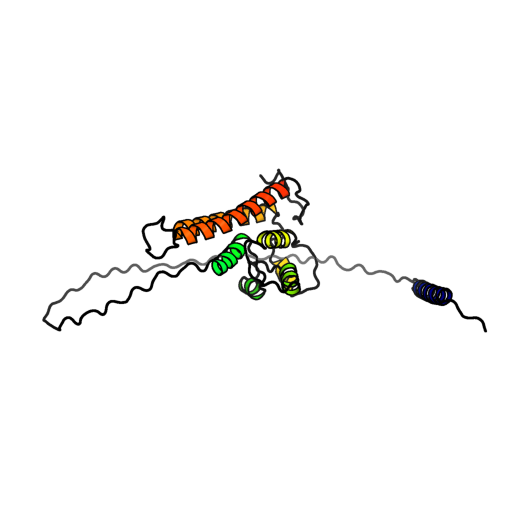7.558 1.00 58.47 85 PRO A N 1
ATOM 619 C CA . PRO A 1 85 ? -25.818 -1.440 16.318 1.00 58.47 85 PRO A CA 1
ATOM 620 C C . PRO A 1 85 ? -24.515 -2.246 16.456 1.00 58.47 85 PRO A C 1
ATOM 622 O O . PRO A 1 85 ? -23.882 -2.171 17.513 1.00 58.47 85 PRO A O 1
ATOM 625 N N . PRO A 1 86 ? -24.095 -3.011 15.431 1.00 65.12 86 PRO A N 1
ATOM 626 C CA . PRO A 1 86 ? -22.801 -3.677 15.449 1.00 65.12 86 PRO A CA 1
ATOM 627 C C . PRO A 1 86 ? -21.688 -2.635 15.589 1.00 65.12 86 PRO A C 1
ATOM 629 O O . PRO A 1 86 ? -21.564 -1.729 14.763 1.00 65.12 86 PRO A O 1
ATOM 632 N N . LYS A 1 87 ? -20.899 -2.784 16.656 1.00 77.38 87 LYS A N 1
ATOM 633 C CA . LYS A 1 87 ? -19.694 -1.998 16.936 1.00 77.38 87 LYS A CA 1
ATOM 634 C C . LYS A 1 87 ? -18.691 -2.140 15.783 1.00 77.38 87 LYS A C 1
ATOM 636 O O . LYS A 1 87 ? -18.609 -3.211 15.179 1.00 77.38 87 LYS A O 1
ATOM 641 N N . LEU A 1 88 ? -17.900 -1.104 15.506 1.00 85.12 88 LEU A N 1
ATOM 642 C CA . LEU A 1 88 ? -16.752 -1.238 14.614 1.00 85.12 88 LEU A CA 1
ATOM 643 C C . LEU A 1 88 ? -15.667 -2.081 15.295 1.00 85.12 88 LEU A C 1
ATOM 645 O O . LEU A 1 88 ? -15.086 -1.684 16.306 1.00 85.12 88 LEU A O 1
ATOM 649 N N . ASP A 1 89 ? -15.379 -3.241 14.713 1.00 91.12 89 ASP A N 1
ATOM 650 C CA .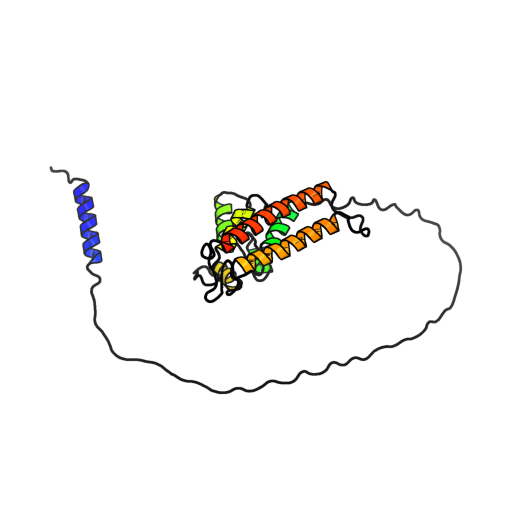 ASP A 1 89 ? -14.197 -4.025 15.050 1.00 91.12 89 ASP A CA 1
ATOM 651 C C . ASP A 1 89 ? -12.974 -3.409 14.357 1.00 91.12 89 ASP A C 1
ATOM 653 O O . ASP A 1 89 ? -12.701 -3.680 13.186 1.00 91.12 89 ASP A O 1
ATOM 657 N N . LEU A 1 90 ? -12.308 -2.484 15.058 1.00 91.50 90 LEU A N 1
ATOM 658 C CA . LEU A 1 90 ? -11.275 -1.624 14.480 1.00 91.50 90 LEU A CA 1
ATOM 659 C C . LEU A 1 90 ? -10.088 -2.410 13.882 1.00 91.50 90 LEU A C 1
ATOM 661 O O . LEU A 1 90 ? -9.766 -2.107 12.737 1.00 91.50 90 LEU A O 1
ATOM 665 N N . PRO A 1 91 ? -9.484 -3.427 14.541 1.00 94.12 91 PRO A N 1
ATOM 666 C CA . PRO A 1 91 ? -8.341 -4.149 13.972 1.00 94.12 91 PRO A CA 1
ATOM 667 C C . PRO A 1 91 ? -8.697 -4.915 12.694 1.00 94.12 91 PRO A C 1
ATOM 669 O O . PRO A 1 91 ? -7.977 -4.832 11.704 1.00 94.12 91 PRO A O 1
ATOM 672 N N . THR A 1 92 ? -9.844 -5.605 12.666 1.00 94.81 92 THR A N 1
ATOM 673 C CA . THR A 1 92 ? -10.314 -6.298 11.454 1.00 94.81 92 THR A CA 1
ATOM 674 C C . THR A 1 92 ? -10.651 -5.306 10.341 1.00 94.81 92 THR A C 1
ATOM 676 O O . THR A 1 92 ? -10.366 -5.562 9.170 1.00 94.81 92 THR A O 1
ATOM 679 N N . TRP A 1 93 ? -11.246 -4.157 10.677 1.00 95.31 93 TRP A N 1
ATOM 680 C CA . TRP A 1 93 ? -11.500 -3.099 9.700 1.00 95.31 93 TRP A CA 1
ATOM 681 C C . TRP A 1 93 ? -10.198 -2.491 9.156 1.00 95.31 93 TRP A C 1
ATOM 683 O O . TRP A 1 93 ? -10.129 -2.223 7.959 1.00 95.31 93 TRP A O 1
ATOM 693 N N . GLU A 1 94 ? -9.176 -2.313 9.994 1.00 96.31 94 GLU A N 1
ATOM 694 C CA . GLU A 1 94 ? -7.865 -1.777 9.616 1.00 96.31 94 GLU A CA 1
ATOM 695 C C . GLU A 1 94 ? -7.096 -2.750 8.708 1.00 96.31 94 GLU A C 1
ATOM 697 O O . GLU A 1 94 ? -6.624 -2.325 7.654 1.00 96.31 94 GLU A O 1
ATOM 702 N N . ASP A 1 95 ? -7.089 -4.055 9.023 1.00 97.06 95 ASP A N 1
ATOM 703 C CA . ASP A 1 95 ? -6.488 -5.109 8.183 1.00 97.06 95 ASP A CA 1
ATOM 704 C C . ASP A 1 95 ? -7.093 -5.094 6.768 1.00 97.06 95 ASP A C 1
ATOM 706 O O . ASP A 1 95 ? -6.383 -5.004 5.762 1.00 97.06 95 ASP A O 1
ATOM 710 N N . ASN A 1 96 ? -8.427 -5.036 6.688 1.00 96.19 96 ASN A N 1
ATOM 711 C CA . ASN A 1 96 ? -9.146 -4.925 5.419 1.00 96.19 96 ASN A CA 1
ATOM 712 C C . ASN A 1 96 ? -8.915 -3.573 4.717 1.00 96.19 96 ASN A C 1
ATOM 714 O O . ASN A 1 96 ? -8.839 -3.528 3.486 1.00 96.19 96 ASN A O 1
ATOM 718 N N . ALA A 1 97 ? -8.814 -2.464 5.456 1.00 97.06 97 ALA A N 1
ATOM 719 C CA . ALA A 1 97 ? -8.606 -1.135 4.887 1.00 97.06 97 ALA A CA 1
ATOM 720 C C . ALA A 1 97 ? -7.208 -0.994 4.270 1.00 97.06 97 ALA A C 1
ATOM 722 O O . ALA A 1 97 ? -7.101 -0.524 3.139 1.00 97.06 97 ALA A O 1
ATOM 723 N N . ILE A 1 98 ? -6.160 -1.448 4.962 1.00 98.25 98 ILE A N 1
ATOM 724 C CA . ILE A 1 98 ? -4.776 -1.432 4.469 1.00 98.25 98 ILE A CA 1
ATOM 725 C C . ILE A 1 98 ? -4.642 -2.339 3.245 1.00 98.25 98 ILE A C 1
ATOM 727 O O . ILE A 1 98 ? -4.170 -1.884 2.200 1.00 98.25 98 ILE A O 1
ATOM 731 N N . GLY A 1 99 ? -5.144 -3.577 3.331 1.00 97.56 99 GLY A N 1
ATOM 732 C CA . GLY A 1 99 ? -5.135 -4.515 2.206 1.00 97.56 99 GLY A CA 1
ATOM 733 C C . GLY A 1 99 ? -5.868 -3.971 0.977 1.00 97.56 99 GLY A C 1
ATOM 734 O O . GLY A 1 99 ? -5.375 -4.098 -0.141 1.00 97.56 99 GLY A O 1
ATOM 735 N N . THR A 1 100 ? -6.987 -3.261 1.172 1.00 97.50 100 THR A N 1
ATOM 736 C CA . THR A 1 100 ? -7.712 -2.577 0.085 1.00 97.50 100 THR A CA 1
ATOM 737 C C . THR A 1 100 ? -6.942 -1.372 -0.469 1.00 97.50 100 THR A C 1
ATOM 739 O O . THR A 1 100 ? -6.908 -1.167 -1.680 1.00 97.50 100 THR A O 1
ATOM 742 N N . VAL A 1 101 ? -6.335 -0.541 0.385 1.00 98.31 101 VAL A N 1
ATOM 743 C CA . VAL A 1 101 ? -5.640 0.684 -0.046 1.00 98.31 101 VAL A CA 1
ATOM 744 C C . VAL A 1 101 ? -4.381 0.355 -0.844 1.00 98.31 101 VAL A C 1
ATOM 746 O O . VAL A 1 101 ? -4.191 0.937 -1.912 1.00 98.31 101 VAL A O 1
ATOM 749 N N . PHE A 1 102 ? -3.574 -0.609 -0.404 1.00 98.31 102 PHE A N 1
ATOM 750 C CA . PHE A 1 102 ? -2.352 -1.015 -1.106 1.00 98.31 102 PHE A CA 1
ATOM 751 C C . PHE A 1 102 ? -2.559 -2.158 -2.126 1.00 98.31 102 PHE A C 1
ATOM 753 O O . PHE A 1 102 ? -1.679 -2.385 -2.945 1.00 98.31 102 PHE A O 1
ATOM 760 N N . GLN A 1 103 ? -3.717 -2.837 -2.154 1.00 97.81 103 GLN A N 1
ATOM 761 C CA . GLN A 1 103 ? -3.913 -4.098 -2.905 1.00 97.81 103 GLN A CA 1
ATOM 762 C C . GLN A 1 103 ? -2.876 -5.169 -2.508 1.00 97.81 103 GLN A C 1
ATOM 764 O O . GLN A 1 103 ? -2.249 -5.793 -3.361 1.00 97.81 103 GLN A O 1
ATOM 769 N N . VAL A 1 104 ? -2.693 -5.383 -1.199 1.00 98.12 104 VAL A N 1
ATOM 770 C CA . VAL A 1 104 ? -1.715 -6.341 -0.643 1.00 98.12 104 VAL A CA 1
ATOM 771 C C . VAL A 1 104 ? -2.330 -7.284 0.389 1.00 98.12 104 VAL A C 1
ATOM 773 O O . VAL A 1 104 ? -3.316 -6.957 1.049 1.00 98.12 104 VAL A O 1
ATOM 776 N N . THR A 1 105 ? -1.713 -8.450 0.567 1.00 97.75 105 THR A N 1
ATOM 777 C CA . THR A 1 105 ? -2.021 -9.413 1.629 1.00 97.75 105 THR A CA 1
ATOM 778 C C . THR A 1 105 ? -0.761 -10.150 2.083 1.00 97.75 105 THR A C 1
ATOM 780 O O . THR A 1 105 ? 0.137 -10.417 1.289 1.00 97.75 105 THR A O 1
ATOM 783 N N . LEU A 1 106 ? -0.718 -10.537 3.359 1.00 97.56 106 LEU A N 1
ATOM 784 C CA . LEU A 1 106 ? 0.282 -11.468 3.904 1.00 97.56 106 LEU A CA 1
ATOM 785 C C . LEU A 1 106 ? -0.178 -12.942 3.812 1.00 97.56 106 LEU A C 1
ATOM 787 O O . LEU A 1 106 ? 0.604 -13.857 4.045 1.00 97.56 106 LEU A O 1
ATOM 791 N N . LYS A 1 107 ? -1.454 -13.173 3.475 1.00 96.25 107 LYS A N 1
ATOM 792 C CA . LYS A 1 107 ? -2.144 -14.476 3.479 1.00 96.25 107 LYS A CA 1
ATOM 793 C C . LYS A 1 107 ? -2.341 -14.960 2.037 1.00 96.25 107 LYS A C 1
ATOM 795 O O . LYS A 1 107 ? -3.066 -14.301 1.281 1.00 96.25 107 LYS A O 1
ATOM 800 N N . LYS A 1 108 ? -1.712 -16.078 1.651 1.00 95.56 108 LYS A N 1
ATOM 801 C CA . LYS A 1 108 ? -1.705 -16.601 0.267 1.00 95.56 108 LYS A CA 1
ATOM 802 C C . LYS A 1 108 ? -3.120 -16.876 -0.259 1.00 95.56 108 LYS A C 1
ATOM 804 O O . LYS A 1 108 ? -3.462 -16.503 -1.377 1.00 95.56 108 LYS A O 1
ATOM 809 N N . GLU A 1 109 ? -3.978 -17.414 0.600 1.00 96.00 109 GLU A N 1
ATOM 810 C CA . GLU A 1 109 ? -5.354 -17.843 0.315 1.00 96.00 109 GLU A CA 1
ATOM 811 C C . GLU A 1 109 ? -6.293 -16.666 -0.008 1.00 96.00 109 GLU A C 1
ATOM 813 O O . GLU A 1 109 ? -7.396 -16.857 -0.531 1.00 96.00 109 GLU A O 1
ATOM 818 N N . VAL A 1 110 ? -5.887 -15.440 0.345 1.00 95.44 110 VAL A N 1
ATOM 819 C CA . VAL A 1 110 ? -6.583 -14.196 -0.016 1.00 95.44 110 VAL A CA 1
ATOM 820 C C . VAL A 1 110 ? -6.191 -13.765 -1.430 1.00 95.44 110 VAL A C 1
ATOM 822 O O . VAL A 1 110 ? -7.068 -13.403 -2.214 1.00 95.44 110 VAL A O 1
ATOM 825 N N . ALA A 1 111 ? -4.904 -13.865 -1.777 1.00 95.44 111 ALA A N 1
ATOM 826 C CA . ALA A 1 111 ? -4.408 -13.554 -3.114 1.00 95.44 111 ALA A CA 1
ATOM 827 C C . ALA A 1 111 ? -4.954 -14.546 -4.149 1.00 95.44 111 ALA A C 1
ATOM 829 O O . ALA A 1 111 ? -5.599 -14.119 -5.105 1.00 95.44 111 ALA A O 1
ATOM 830 N N . GLU A 1 112 ? -4.825 -15.854 -3.901 1.00 95.19 112 GLU A N 1
ATOM 831 C CA . GLU A 1 112 ? -5.366 -16.923 -4.758 1.00 95.19 112 GLU A CA 1
ATOM 832 C C . GLU A 1 112 ? -6.866 -16.727 -5.043 1.00 95.19 112 GLU A C 1
ATOM 834 O O . GLU A 1 112 ? -7.305 -16.789 -6.190 1.00 95.19 112 GLU A O 1
ATOM 839 N N . ARG A 1 113 ? -7.659 -16.396 -4.012 1.00 96.00 113 ARG A N 1
ATOM 840 C CA . ARG A 1 113 ? -9.105 -16.132 -4.142 1.00 96.00 113 ARG A CA 1
ATOM 841 C C . ARG A 1 113 ? -9.428 -14.892 -4.979 1.00 96.00 113 ARG A C 1
ATOM 843 O O . ARG A 1 113 ? -10.502 -14.833 -5.571 1.00 96.00 113 ARG A O 1
ATOM 850 N N . SER A 1 114 ? -8.525 -13.916 -5.019 1.00 94.12 114 SER A N 1
ATOM 851 C CA . SER A 1 114 ? -8.635 -12.719 -5.863 1.00 94.12 114 SER A CA 1
ATOM 852 C C . SER A 1 114 ? -8.072 -12.906 -7.279 1.00 94.12 114 SER A C 1
ATOM 854 O O . SER A 1 114 ? -8.049 -11.948 -8.044 1.00 94.12 114 SER A O 1
ATOM 856 N N . GLY A 1 115 ? -7.569 -14.097 -7.632 1.00 92.88 115 GLY A N 1
ATOM 857 C CA . GLY A 1 115 ? -6.813 -14.290 -8.875 1.00 92.88 115 GLY A CA 1
ATOM 858 C C . GLY A 1 115 ? -5.521 -13.464 -8.916 1.00 92.88 115 GLY A C 1
ATOM 859 O O . GLY A 1 115 ? -5.108 -13.032 -9.986 1.00 92.88 115 GLY A O 1
ATOM 860 N N . PHE A 1 116 ? -4.925 -13.215 -7.745 1.00 92.62 116 PHE A N 1
ATOM 861 C CA . PHE A 1 116 ? -3.777 -12.335 -7.516 1.00 92.62 116 PHE A CA 1
ATOM 862 C C . PHE A 1 116 ? -3.991 -10.850 -7.900 1.00 92.62 116 PHE A C 1
ATOM 864 O O . PHE A 1 116 ? -3.015 -10.135 -8.120 1.00 92.62 116 PHE A O 1
ATOM 871 N N . GLU A 1 117 ? -5.238 -10.344 -7.917 1.00 92.75 117 GLU A N 1
ATOM 872 C CA . GLU A 1 117 ? -5.504 -8.887 -7.918 1.00 92.75 117 GLU A CA 1
ATOM 873 C C . GLU A 1 117 ? -5.035 -8.234 -6.601 1.00 92.75 117 GLU A C 1
ATOM 875 O O . GLU A 1 117 ? -4.535 -7.109 -6.586 1.00 92.75 117 GLU A O 1
ATOM 880 N N . ILE A 1 118 ? -5.172 -8.957 -5.483 1.00 95.94 118 ILE A N 1
ATOM 881 C CA . ILE A 1 118 ? -4.549 -8.615 -4.204 1.00 95.94 118 ILE A CA 1
ATOM 882 C C . ILE A 1 118 ? -3.198 -9.331 -4.149 1.00 95.94 118 ILE A C 1
ATOM 884 O O . ILE A 1 118 ? -3.133 -10.560 -4.145 1.00 95.94 118 ILE A O 1
ATOM 888 N N . VAL A 1 119 ? -2.119 -8.555 -4.101 1.00 96.81 119 VAL A N 1
ATOM 889 C CA . VAL A 1 119 ? -0.741 -9.040 -4.215 1.00 96.81 119 VAL A CA 1
ATOM 890 C C . VAL A 1 119 ? -0.292 -9.709 -2.916 1.00 96.81 119 VAL A C 1
ATOM 892 O O . VAL A 1 119 ? -0.363 -9.108 -1.843 1.00 96.81 119 VAL A O 1
ATOM 895 N N . TRP A 1 120 ? 0.197 -10.948 -2.997 1.00 97.44 120 TRP A N 1
ATOM 896 C CA . TRP A 1 120 ? 0.765 -11.640 -1.839 1.00 97.44 120 TRP A CA 1
ATOM 897 C C . TRP A 1 120 ? 2.215 -11.212 -1.604 1.00 97.44 120 TRP A C 1
ATOM 899 O O . TRP A 1 120 ? 3.099 -11.504 -2.407 1.00 97.44 120 TRP A O 1
ATOM 909 N N . LEU A 1 121 ? 2.469 -10.546 -0.478 1.00 97.19 121 LEU A N 1
ATOM 910 C CA . LEU A 1 121 ? 3.809 -10.125 -0.069 1.00 97.19 121 LEU A CA 1
ATOM 911 C C . LEU A 1 121 ? 4.537 -11.280 0.627 1.00 97.19 121 LEU A C 1
ATOM 913 O O . LEU A 1 121 ? 4.698 -11.273 1.848 1.00 97.19 121 LEU A O 1
ATOM 917 N N . LYS A 1 122 ? 4.935 -12.295 -0.155 1.00 95.25 122 LYS A N 1
ATOM 918 C CA . LYS A 1 122 ? 5.538 -13.536 0.358 1.00 95.25 122 LYS A CA 1
ATOM 919 C C . LYS A 1 122 ? 6.728 -13.274 1.289 1.00 95.25 122 LYS A C 1
ATOM 921 O O . LYS A 1 122 ? 6.677 -13.702 2.435 1.00 95.25 122 LYS A O 1
ATOM 926 N N . GLY A 1 123 ? 7.748 -12.543 0.826 1.00 94.81 123 GLY A N 1
ATOM 927 C CA . GLY A 1 123 ? 8.974 -12.306 1.602 1.00 94.81 123 GLY A CA 1
ATOM 928 C C . GLY A 1 123 ? 8.700 -11.659 2.962 1.00 94.81 123 GLY A C 1
ATOM 929 O O . GLY A 1 123 ? 9.098 -12.193 3.990 1.00 94.81 123 GLY A O 1
ATOM 930 N N . LEU A 1 124 ? 7.900 -10.589 2.992 1.00 96.94 124 LEU A N 1
ATOM 931 C CA . LEU A 1 124 ? 7.501 -9.928 4.240 1.00 96.94 124 LEU A CA 1
ATOM 932 C C . LEU A 1 124 ? 6.629 -10.824 5.145 1.00 96.94 124 LEU A C 1
ATOM 934 O O . LEU A 1 124 ? 6.689 -10.710 6.367 1.00 96.94 124 LEU A O 1
ATOM 938 N N . ALA A 1 125 ? 5.827 -11.733 4.583 1.00 96.88 125 ALA A N 1
ATOM 939 C CA . ALA A 1 125 ? 5.095 -12.720 5.376 1.00 96.88 125 ALA A CA 1
ATOM 940 C C . ALA A 1 125 ? 6.032 -13.773 6.001 1.00 96.88 125 ALA A C 1
ATOM 942 O O . ALA A 1 125 ? 5.818 -14.164 7.147 1.00 96.88 125 ALA A O 1
ATOM 943 N N . GLU A 1 126 ? 7.078 -14.199 5.291 1.00 96.19 126 GLU A N 1
ATOM 944 C CA . GLU A 1 126 ? 8.105 -15.118 5.803 1.00 96.19 126 GLU A CA 1
ATOM 945 C C . GLU A 1 126 ? 9.008 -14.436 6.850 1.00 96.19 126 GLU A C 1
ATOM 947 O O . GLU A 1 126 ? 9.272 -15.028 7.899 1.00 96.19 126 GLU A O 1
ATOM 952 N N . GLU A 1 127 ? 9.385 -13.167 6.647 1.00 96.81 127 GLU A N 1
ATOM 953 C CA . GLU A 1 127 ? 10.054 -12.327 7.654 1.00 96.81 127 GLU A CA 1
ATOM 954 C C . GLU A 1 127 ? 9.237 -12.254 8.947 1.00 96.81 127 GLU A C 1
ATOM 956 O O . GLU A 1 127 ? 9.724 -12.656 10.005 1.00 96.81 127 GLU A O 1
ATOM 961 N N . LEU A 1 128 ? 7.977 -11.807 8.867 1.00 96.81 128 LEU A N 1
ATOM 962 C CA . LEU A 1 128 ? 7.100 -11.666 10.032 1.00 96.81 128 LEU A CA 1
ATOM 963 C C . LEU A 1 128 ? 6.873 -13.013 10.741 1.00 96.81 128 LEU A C 1
ATOM 965 O O . LEU A 1 128 ? 6.895 -13.059 11.968 1.00 96.81 128 LEU A O 1
ATOM 969 N N . GLN A 1 129 ? 6.730 -14.125 10.009 1.00 96.50 129 GLN A N 1
ATOM 970 C CA . GLN A 1 129 ? 6.678 -15.459 10.624 1.00 96.50 129 GLN A CA 1
ATOM 971 C C . GLN A 1 129 ? 7.980 -15.813 11.361 1.00 96.50 129 GLN A C 1
ATOM 973 O O . GLN A 1 129 ? 7.918 -16.373 12.455 1.00 96.50 129 GLN A O 1
ATOM 978 N N . SER A 1 130 ? 9.148 -15.466 10.807 1.00 96.62 130 SER A N 1
ATOM 979 C CA . SER A 1 130 ? 10.450 -15.718 11.445 1.00 96.62 130 SER A CA 1
ATOM 980 C C . SER A 1 130 ? 10.691 -14.863 12.701 1.00 96.62 130 SER A C 1
ATOM 982 O O . SER A 1 130 ? 11.319 -15.329 13.651 1.00 96.62 130 SER A O 1
ATOM 984 N N . GLU A 1 131 ? 10.123 -13.653 12.750 1.00 95.62 131 GLU A N 1
ATOM 985 C CA . GLU A 1 131 ? 10.089 -12.783 13.935 1.00 95.62 131 GLU A CA 1
ATOM 986 C C . GLU A 1 131 ? 9.136 -13.302 15.033 1.00 95.62 131 GLU A C 1
ATOM 988 O O . GLU A 1 131 ? 9.193 -12.844 16.174 1.00 95.62 131 GLU A O 1
ATOM 993 N N . GLY A 1 132 ? 8.234 -14.236 14.701 1.00 93.56 132 GLY A N 1
ATOM 994 C CA . GLY A 1 132 ? 7.100 -14.625 15.548 1.00 93.56 132 GLY A CA 1
ATOM 995 C C . GLY A 1 132 ? 5.936 -13.620 15.529 1.00 93.56 132 GLY A C 1
ATOM 996 O O . GLY A 1 132 ? 5.018 -13.721 16.345 1.00 93.56 132 GLY A O 1
ATOM 997 N N . SER A 1 133 ? 5.966 -12.659 14.604 1.00 93.50 133 SER A N 1
ATOM 998 C CA . SER A 1 133 ? 4.953 -11.623 14.401 1.00 93.50 133 SER A CA 1
ATOM 999 C C . SER A 1 133 ? 3.688 -12.188 13.735 1.00 93.50 133 SER A C 1
ATOM 1001 O O . SER A 1 133 ? 3.728 -13.079 12.886 1.00 93.50 133 SER A O 1
ATOM 1003 N N . ALA A 1 134 ? 2.521 -11.648 14.097 1.00 93.00 134 ALA A N 1
ATOM 1004 C CA . ALA A 1 134 ? 1.247 -12.068 13.513 1.00 93.00 134 ALA A CA 1
ATOM 1005 C C . ALA A 1 134 ? 1.048 -11.495 12.098 1.00 93.00 134 ALA A C 1
ATOM 1007 O O . ALA A 1 134 ? 1.272 -10.308 11.865 1.00 93.00 134 ALA A O 1
ATOM 1008 N N . LEU A 1 135 ? 0.526 -12.307 11.170 1.00 95.12 135 LEU A N 1
ATOM 1009 C CA . LEU A 1 135 ? 0.189 -11.874 9.805 1.00 95.12 135 LEU A CA 1
ATOM 1010 C C . LEU A 1 135 ? -1.120 -11.063 9.762 1.00 95.12 135 LEU A C 1
ATOM 1012 O O . LEU A 1 135 ? -2.143 -11.503 9.230 1.00 95.12 135 LEU A O 1
ATOM 1016 N N . VAL A 1 136 ? -1.088 -9.868 10.349 1.00 95.56 136 VAL A N 1
ATOM 1017 C CA . VAL A 1 136 ? -2.197 -8.907 10.411 1.00 95.56 136 VAL A CA 1
ATOM 1018 C C . VAL A 1 136 ? -1.717 -7.566 9.876 1.00 95.56 136 VAL A C 1
ATOM 1020 O O . VAL A 1 136 ? -0.770 -6.986 10.405 1.00 95.56 136 VAL A O 1
ATOM 1023 N N . LEU A 1 137 ? -2.384 -7.067 8.839 1.00 96.75 137 LEU A N 1
ATOM 1024 C CA . LEU A 1 137 ? -2.105 -5.765 8.246 1.00 96.75 137 LEU A CA 1
ATOM 1025 C C . LEU A 1 137 ? -2.529 -4.681 9.255 1.00 96.75 137 LEU A C 1
ATOM 1027 O O . LEU A 1 137 ? -3.674 -4.659 9.699 1.00 96.75 137 LEU A O 1
ATOM 1031 N N . ASN A 1 138 ? -1.608 -3.807 9.656 1.00 96.00 138 ASN A N 1
ATOM 1032 C CA . ASN A 1 138 ? -1.862 -2.760 10.649 1.00 96.00 138 ASN A CA 1
ATOM 1033 C C . ASN A 1 138 ? -0.986 -1.525 10.383 1.00 96.00 138 ASN A C 1
ATOM 1035 O O . ASN A 1 138 ? 0.014 -1.602 9.665 1.00 96.00 138 ASN A O 1
ATOM 1039 N N . GLY A 1 139 ? -1.362 -0.385 10.962 1.00 94.38 139 GLY A N 1
ATOM 1040 C CA . GLY A 1 139 ? -0.711 0.906 10.767 1.00 94.38 139 GLY A CA 1
ATOM 1041 C C . GLY A 1 139 ? 0.715 1.032 11.311 1.00 94.38 139 GLY A C 1
ATOM 1042 O O . GLY A 1 139 ? 1.286 2.111 11.170 1.00 94.38 139 GLY A O 1
ATOM 1043 N N . ASP A 1 140 ? 1.273 -0.002 11.944 1.00 95.38 140 ASP A N 1
ATOM 1044 C CA . ASP A 1 140 ? 2.648 -0.013 12.460 1.00 95.38 140 ASP A CA 1
ATOM 1045 C C . ASP A 1 140 ? 3.592 -0.804 11.530 1.00 95.38 140 ASP A C 1
ATOM 1047 O O . ASP A 1 140 ? 4.768 -0.467 11.425 1.00 95.38 140 ASP A O 1
ATOM 1051 N N . ILE A 1 141 ? 3.070 -1.771 10.757 1.00 96.62 141 ILE A N 1
ATOM 1052 C CA . ILE A 1 141 ? 3.791 -2.408 9.631 1.00 96.62 141 ILE A CA 1
ATOM 1053 C C . ILE A 1 141 ? 3.461 -1.792 8.258 1.00 96.62 141 ILE A C 1
ATOM 1055 O O . ILE A 1 141 ? 3.966 -2.259 7.240 1.00 96.62 141 ILE A O 1
ATOM 1059 N N . ALA A 1 142 ? 2.620 -0.753 8.203 1.00 97.69 142 ALA A N 1
ATOM 1060 C CA . ALA A 1 142 ? 2.143 -0.148 6.953 1.00 97.69 142 ALA A CA 1
ATOM 1061 C C . ALA A 1 142 ? 3.259 0.389 6.036 1.00 97.69 142 ALA A C 1
ATOM 1063 O O . ALA A 1 142 ? 3.089 0.383 4.820 1.00 97.69 142 ALA A O 1
ATOM 1064 N N . ASP A 1 143 ? 4.390 0.811 6.604 1.00 98.25 143 ASP A N 1
ATOM 1065 C CA . ASP A 1 143 ? 5.574 1.233 5.850 1.00 98.25 143 ASP A CA 1
ATOM 1066 C C . ASP A 1 143 ? 6.282 0.031 5.193 1.00 98.25 143 ASP A C 1
ATOM 1068 O O . ASP A 1 143 ? 6.384 -0.012 3.969 1.00 98.25 143 ASP A O 1
ATOM 1072 N N . ARG A 1 144 ? 6.617 -1.023 5.964 1.00 98.06 144 ARG A N 1
ATOM 1073 C CA . ARG A 1 144 ? 7.145 -2.302 5.429 1.00 98.06 144 ARG A CA 1
ATOM 1074 C C . ARG A 1 144 ? 6.232 -2.889 4.346 1.00 98.06 144 ARG A C 1
ATOM 1076 O O . ARG A 1 144 ? 6.722 -3.342 3.319 1.00 98.06 144 ARG A O 1
ATOM 1083 N N . LEU A 1 145 ? 4.910 -2.850 4.545 1.00 98.44 145 LEU A N 1
ATOM 1084 C CA . LEU A 1 145 ? 3.914 -3.311 3.564 1.00 98.44 145 LEU A CA 1
ATOM 1085 C C . LEU A 1 145 ? 3.930 -2.508 2.257 1.00 98.44 145 LEU A C 1
ATOM 1087 O O . LEU A 1 145 ? 3.637 -3.068 1.200 1.00 98.44 145 LEU A O 1
ATOM 1091 N N . LEU A 1 146 ? 4.224 -1.207 2.322 1.00 98.44 146 LEU A N 1
ATOM 1092 C CA . LEU A 1 146 ? 4.331 -0.364 1.138 1.00 98.44 146 LEU A CA 1
ATOM 1093 C C . LEU A 1 146 ? 5.664 -0.618 0.425 1.00 98.44 146 LEU A C 1
ATOM 1095 O O . LEU A 1 146 ? 5.636 -0.943 -0.758 1.00 98.44 146 LEU A O 1
ATOM 1099 N N . ILE A 1 147 ? 6.791 -0.570 1.146 1.00 98.12 147 ILE A N 1
ATOM 1100 C CA . ILE A 1 147 ? 8.139 -0.863 0.624 1.00 98.12 147 ILE A CA 1
ATOM 1101 C C . ILE A 1 147 ? 8.156 -2.221 -0.091 1.00 98.12 147 ILE A C 1
ATOM 1103 O O . ILE A 1 147 ? 8.388 -2.271 -1.297 1.00 98.12 147 ILE A O 1
ATOM 1107 N N . ALA A 1 148 ? 7.763 -3.299 0.597 1.00 97.75 148 ALA A N 1
ATOM 1108 C CA . ALA A 1 148 ? 7.777 -4.657 0.049 1.00 97.75 148 ALA A CA 1
ATOM 1109 C C . ALA A 1 148 ? 6.821 -4.864 -1.143 1.00 97.75 148 ALA A C 1
ATOM 1111 O O . ALA A 1 148 ? 6.922 -5.868 -1.845 1.00 97.75 148 ALA A O 1
ATOM 1112 N N . ARG A 1 149 ? 5.877 -3.939 -1.389 1.00 97.44 149 ARG A N 1
ATOM 1113 C CA . ARG A 1 149 ? 5.065 -3.910 -2.615 1.00 97.44 149 ARG A CA 1
ATOM 1114 C C . ARG A 1 149 ? 5.725 -3.096 -3.729 1.00 97.44 149 ARG A C 1
ATOM 1116 O O . ARG A 1 149 ? 5.531 -3.441 -4.893 1.00 97.44 149 ARG A O 1
ATOM 1123 N N . LEU A 1 150 ? 6.461 -2.034 -3.408 1.00 97.19 150 LEU A N 1
ATOM 1124 C CA . LEU A 1 150 ? 7.185 -1.211 -4.382 1.00 97.19 150 LEU A CA 1
ATOM 1125 C C . LEU A 1 150 ? 8.454 -1.899 -4.906 1.00 97.19 150 LEU A C 1
ATOM 1127 O O . LEU A 1 150 ? 8.795 -1.722 -6.068 1.00 97.19 150 LEU A O 1
ATOM 1131 N N . GLU A 1 151 ? 9.088 -2.749 -4.099 1.00 96.31 151 GLU A N 1
ATOM 1132 C CA . GLU A 1 151 ? 10.258 -3.560 -4.475 1.00 96.31 151 GLU A CA 1
ATOM 1133 C C . GLU A 1 151 ? 9.941 -4.729 -5.434 1.00 96.31 151 GLU A C 1
ATOM 1135 O O . GLU A 1 151 ? 10.857 -5.387 -5.930 1.00 96.31 151 GLU A O 1
ATOM 1140 N N . LEU A 1 152 ? 8.663 -5.010 -5.722 1.00 94.56 152 LEU A N 1
ATOM 1141 C CA . LEU A 1 152 ? 8.276 -6.099 -6.625 1.00 94.56 152 LEU A CA 1
ATOM 1142 C C . LEU A 1 152 ? 8.475 -5.720 -8.097 1.00 94.56 152 LEU A C 1
ATOM 1144 O O . LEU A 1 152 ? 7.657 -4.999 -8.670 1.00 94.56 152 LEU A O 1
ATOM 1148 N N . ASP A 1 153 ? 9.500 -6.294 -8.726 1.00 92.69 153 ASP A N 1
ATOM 1149 C CA . ASP A 1 153 ? 9.721 -6.235 -10.173 1.00 92.69 153 ASP A CA 1
ATOM 1150 C C . ASP A 1 153 ? 8.890 -7.302 -10.932 1.00 92.69 153 ASP A C 1
ATOM 1152 O O . ASP A 1 153 ? 9.183 -8.496 -10.810 1.00 92.69 153 ASP A O 1
ATOM 1156 N N . PRO A 1 154 ? 7.909 -6.916 -11.778 1.00 90.50 154 PRO A N 1
ATOM 1157 C CA . PRO A 1 154 ? 7.145 -7.842 -12.625 1.00 90.50 154 PRO A CA 1
ATOM 1158 C C . PRO A 1 154 ? 7.964 -8.538 -13.725 1.00 90.50 154 PRO A C 1
ATOM 1160 O O . PRO A 1 154 ? 7.414 -9.355 -14.463 1.00 90.50 154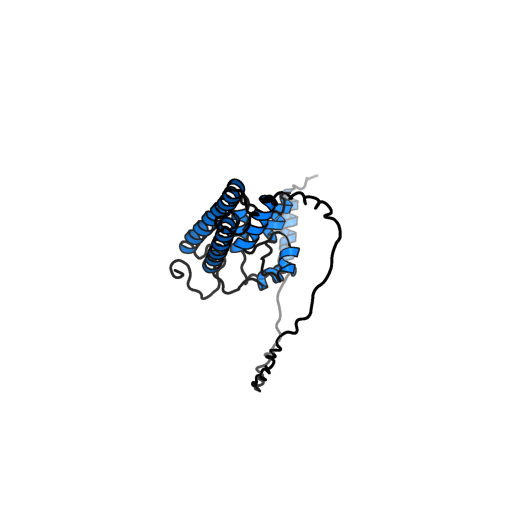 PRO A O 1
ATOM 1163 N N . GLN A 1 155 ? 9.231 -8.169 -13.933 1.00 87.81 155 GLN A N 1
ATOM 1164 C CA . GLN A 1 155 ? 10.135 -8.760 -14.928 1.00 87.81 155 GLN A CA 1
ATOM 1165 C C . GLN A 1 155 ? 11.246 -9.618 -14.303 1.00 87.81 155 GLN A C 1
ATOM 1167 O O . GLN A 1 155 ? 12.023 -10.238 -15.035 1.00 87.81 155 GLN A O 1
ATOM 1172 N N . SER A 1 156 ? 11.294 -9.711 -12.971 1.00 88.94 156 SER A N 1
ATOM 1173 C CA . SER A 1 156 ? 12.249 -10.556 -12.260 1.00 88.94 156 SER A CA 1
ATOM 1174 C C . SER A 1 156 ? 11.950 -12.042 -12.473 1.00 88.94 156 SER A C 1
ATOM 1176 O O . SER A 1 156 ? 10.797 -12.481 -12.466 1.00 88.94 156 SER A O 1
ATOM 1178 N N . MET A 1 157 ? 13.004 -12.837 -12.660 1.00 84.88 157 MET A N 1
ATOM 1179 C CA . MET A 1 157 ? 12.902 -14.291 -12.790 1.00 84.88 157 MET A CA 1
ATOM 1180 C C . MET A 1 157 ? 12.948 -14.945 -11.407 1.00 84.88 157 MET A C 1
ATOM 1182 O O . MET A 1 157 ? 13.811 -14.630 -10.592 1.00 84.88 157 MET A O 1
ATOM 1186 N N . SER A 1 158 ? 12.043 -15.892 -11.159 1.00 87.81 158 SER A N 1
ATOM 1187 C CA . SER A 1 158 ? 11.991 -16.665 -9.918 1.00 87.81 158 SER A CA 1
ATOM 1188 C C . SER A 1 158 ? 11.751 -18.143 -10.218 1.00 87.81 158 SER A C 1
ATOM 1190 O O . SER A 1 158 ? 10.927 -18.475 -11.067 1.00 87.81 158 SER A O 1
ATOM 1192 N N . ASP A 1 159 ? 12.451 -19.022 -9.499 1.00 88.12 159 ASP A N 1
ATOM 1193 C CA . ASP A 1 159 ? 12.242 -20.476 -9.551 1.00 88.12 159 ASP A CA 1
ATOM 1194 C C . ASP A 1 159 ? 11.039 -20.935 -8.694 1.00 88.12 159 ASP A C 1
ATOM 1196 O O . ASP A 1 159 ? 10.641 -22.100 -8.742 1.00 88.12 159 ASP A O 1
ATOM 1200 N N . ASP A 1 160 ? 10.450 -20.036 -7.896 1.00 89.75 160 ASP A N 1
ATOM 1201 C CA . ASP A 1 160 ? 9.299 -20.328 -7.041 1.00 89.75 160 ASP A CA 1
ATOM 1202 C C . ASP A 1 160 ? 7.979 -20.185 -7.813 1.00 89.75 160 ASP A C 1
ATOM 1204 O O . ASP A 1 160 ? 7.498 -19.082 -8.076 1.00 89.75 160 ASP A O 1
ATOM 1208 N N . LEU A 1 161 ? 7.367 -21.324 -8.140 1.00 86.06 161 LEU A N 1
ATOM 1209 C CA . LEU A 1 161 ? 6.125 -21.428 -8.911 1.00 86.06 161 LEU A CA 1
ATOM 1210 C C . LEU A 1 161 ? 4.945 -20.635 -8.309 1.00 86.06 161 LEU A C 1
ATOM 1212 O O . LEU A 1 161 ? 4.126 -20.085 -9.053 1.00 86.06 161 LEU A O 1
ATOM 1216 N N . ASP A 1 162 ? 4.863 -20.548 -6.978 1.00 83.62 162 ASP A N 1
ATOM 1217 C CA . ASP A 1 162 ? 3.820 -19.768 -6.306 1.00 83.62 162 ASP A CA 1
ATOM 1218 C C . ASP A 1 162 ? 4.075 -18.260 -6.457 1.00 83.62 162 ASP A C 1
ATOM 1220 O O . ASP A 1 162 ? 3.139 -17.485 -6.655 1.00 83.62 162 ASP A O 1
ATOM 1224 N N . TYR A 1 163 ? 5.340 -17.839 -6.410 1.00 88.44 163 TYR A N 1
ATOM 1225 C CA . TYR A 1 163 ? 5.738 -16.435 -6.525 1.00 88.44 163 TYR A CA 1
ATOM 1226 C C . TYR A 1 163 ? 5.727 -15.928 -7.974 1.00 88.44 163 TYR A C 1
ATOM 1228 O O . TYR A 1 163 ? 5.304 -14.801 -8.223 1.00 88.44 163 TYR A O 1
ATOM 1236 N N . VAL A 1 164 ? 6.065 -16.777 -8.952 1.00 90.62 164 VAL A N 1
ATOM 1237 C CA . VAL A 1 164 ? 5.880 -16.496 -10.390 1.00 90.62 164 VAL A CA 1
ATOM 1238 C C . VAL A 1 164 ? 4.424 -16.128 -10.696 1.00 90.62 164 VAL A C 1
ATOM 1240 O O . VAL A 1 164 ? 4.175 -15.214 -11.480 1.00 90.62 164 VAL A O 1
ATOM 1243 N N . SER A 1 165 ? 3.461 -16.776 -10.032 1.00 90.69 165 SER A N 1
ATOM 1244 C CA . SER A 1 165 ? 2.032 -16.458 -10.177 1.00 90.69 165 SER A CA 1
ATOM 1245 C C . SER A 1 165 ? 1.669 -15.068 -9.631 1.00 90.69 165 SER A C 1
ATOM 1247 O O . SER A 1 165 ? 0.772 -14.422 -10.170 1.00 90.69 165 SER A O 1
ATOM 1249 N N . VAL A 1 166 ? 2.386 -14.583 -8.608 1.00 92.06 166 VAL A N 1
ATOM 1250 C CA . VAL A 1 166 ? 2.254 -13.210 -8.090 1.00 92.06 166 VAL A CA 1
ATOM 1251 C C . VAL A 1 166 ? 2.87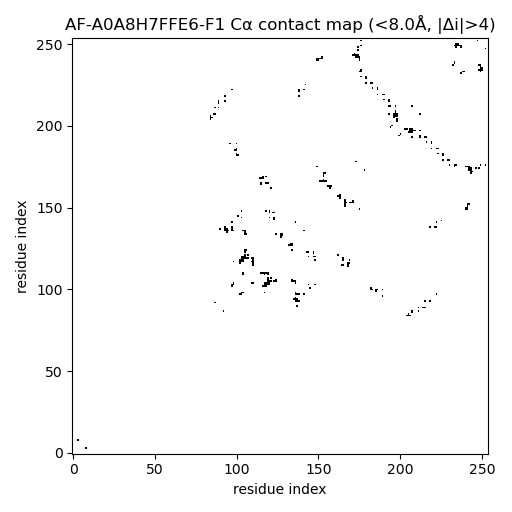0 -12.211 -9.068 1.00 92.06 166 VAL A C 1
ATOM 1253 O O . VAL A 1 166 ? 2.202 -11.263 -9.463 1.00 92.06 166 VAL A O 1
ATOM 1256 N N . LEU A 1 167 ? 4.119 -12.422 -9.503 1.00 92.75 167 LEU A N 1
ATOM 1257 C CA . LEU A 1 167 ? 4.807 -11.495 -10.412 1.00 92.75 167 LEU A CA 1
ATOM 1258 C C . LEU A 1 167 ? 4.075 -11.358 -11.758 1.00 92.75 167 LEU A C 1
ATOM 1260 O O . LEU A 1 167 ? 3.961 -10.254 -12.284 1.00 92.75 167 LEU A O 1
ATOM 1264 N N . ALA A 1 168 ? 3.506 -12.453 -12.274 1.00 91.31 168 ALA A N 1
ATOM 1265 C CA . ALA A 1 168 ? 2.740 -12.465 -13.518 1.00 91.31 168 ALA A CA 1
ATOM 1266 C C . ALA A 1 168 ? 1.357 -11.781 -13.433 1.00 91.31 168 ALA A C 1
ATOM 1268 O O . ALA A 1 168 ? 0.779 -11.486 -14.481 1.00 91.31 168 ALA A O 1
ATOM 1269 N N . SER A 1 169 ? 0.814 -11.521 -12.234 1.00 90.81 169 SER A N 1
ATOM 1270 C CA . SER A 1 169 ? -0.420 -10.731 -12.074 1.00 90.81 169 SER A CA 1
ATOM 1271 C C . SER A 1 169 ? -0.158 -9.226 -11.968 1.00 90.81 169 SER A C 1
ATOM 1273 O O . SER A 1 169 ? -1.071 -8.422 -12.186 1.00 90.81 169 SER A O 1
ATOM 1275 N N . LEU A 1 170 ? 1.080 -8.824 -11.653 1.00 91.56 170 LEU A N 1
ATOM 1276 C CA . LEU A 1 170 ? 1.450 -7.418 -11.545 1.00 91.56 170 LEU A CA 1
ATOM 1277 C C . LEU A 1 170 ? 1.359 -6.732 -12.921 1.00 91.56 17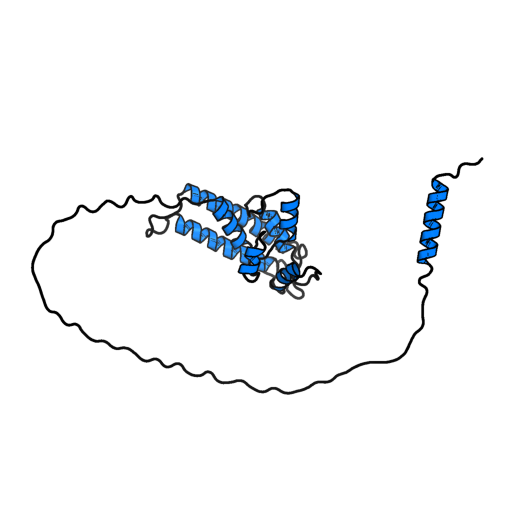0 LEU A C 1
ATOM 1279 O O . LEU A 1 170 ? 1.818 -7.289 -13.922 1.00 91.56 170 LEU A O 1
ATOM 1283 N N . PRO A 1 171 ? 0.830 -5.497 -13.014 1.00 91.75 171 PRO A N 1
ATOM 1284 C CA . PRO A 1 171 ? 0.799 -4.784 -14.286 1.00 91.75 171 PRO A CA 1
ATOM 1285 C C . PRO A 1 171 ? 2.224 -4.410 -14.735 1.00 91.75 171 PRO A C 1
ATOM 1287 O O . PRO A 1 171 ? 2.759 -3.384 -14.326 1.00 91.75 171 PRO A O 1
ATOM 1290 N N . ALA A 1 172 ? 2.832 -5.207 -15.620 1.00 88.88 172 ALA A N 1
ATOM 1291 C CA . ALA A 1 172 ? 4.233 -5.092 -16.069 1.00 88.88 172 ALA A CA 1
ATOM 1292 C C . ALA A 1 172 ? 4.611 -3.797 -16.837 1.00 88.88 172 ALA A C 1
ATOM 1294 O O . ALA A 1 172 ? 5.685 -3.697 -17.428 1.00 88.88 172 ALA A O 1
ATOM 1295 N N . GLN A 1 173 ? 3.718 -2.806 -16.864 1.00 92.12 173 GLN A N 1
ATOM 1296 C CA . GLN A 1 173 ? 3.912 -1.470 -17.435 1.00 92.12 173 GLN A CA 1
ATOM 1297 C C . GLN A 1 173 ? 3.440 -0.350 -16.487 1.00 92.12 173 GLN A C 1
ATOM 1299 O O . GLN A 1 173 ? 3.351 0.800 -16.908 1.00 92.12 173 GLN A O 1
ATOM 1304 N N . GLN A 1 174 ? 3.109 -0.657 -15.230 1.00 94.69 174 GLN A N 1
ATOM 1305 C CA . GLN A 1 174 ? 2.748 0.334 -14.215 1.00 94.69 174 GLN A CA 1
ATOM 1306 C C . GLN A 1 174 ? 4.011 0.934 -13.584 1.00 94.69 174 GLN A C 1
ATOM 1308 O O . GLN A 1 174 ? 4.866 0.182 -13.125 1.00 94.69 174 GLN A O 1
ATOM 1313 N N . THR A 1 175 ? 4.124 2.264 -13.536 1.00 95.56 175 THR A N 1
ATOM 1314 C CA . THR A 1 175 ? 5.171 2.930 -12.738 1.00 95.56 175 THR A CA 1
ATOM 1315 C C . THR A 1 175 ? 4.810 2.898 -11.253 1.00 95.56 175 THR A C 1
ATOM 1317 O O . THR A 1 175 ? 3.635 2.785 -10.876 1.00 95.56 175 THR A O 1
ATOM 1320 N N . VAL A 1 176 ? 5.809 3.049 -10.382 1.00 96.38 176 VAL A N 1
ATOM 1321 C CA . VAL A 1 176 ? 5.570 3.195 -8.935 1.00 96.38 176 VAL A CA 1
ATOM 1322 C C . VAL A 1 176 ? 4.652 4.387 -8.636 1.00 96.38 176 VAL A C 1
ATOM 1324 O O . VAL A 1 176 ? 3.743 4.275 -7.810 1.00 96.38 176 VAL A O 1
ATOM 1327 N N . PHE A 1 177 ? 4.810 5.498 -9.360 1.00 96.25 177 PHE A N 1
ATOM 1328 C CA . PHE A 1 177 ? 3.945 6.670 -9.237 1.00 96.25 177 PHE A CA 1
ATOM 1329 C C . PHE A 1 177 ? 2.490 6.362 -9.647 1.00 96.25 177 PHE A C 1
ATOM 1331 O O . PHE A 1 177 ? 1.564 6.648 -8.886 1.00 96.25 177 PHE A O 1
ATOM 1338 N N . GLU A 1 178 ? 2.257 5.686 -10.779 1.00 96.25 178 GLU A N 1
ATOM 1339 C CA . GLU A 1 178 ? 0.916 5.242 -11.193 1.00 96.25 178 GLU A CA 1
ATOM 1340 C C . GLU A 1 178 ? 0.244 4.329 -10.148 1.00 96.25 178 GLU A C 1
ATOM 1342 O O . GLU A 1 178 ? -0.962 4.452 -9.896 1.00 96.25 178 GLU A O 1
ATOM 1347 N N . TYR A 1 179 ? 1.010 3.435 -9.510 1.00 97.44 179 TYR A N 1
ATOM 1348 C CA . TYR A 1 179 ? 0.530 2.600 -8.403 1.00 97.44 179 TYR A CA 1
ATOM 1349 C C . TYR A 1 179 ? 0.172 3.435 -7.159 1.00 97.44 179 TYR A C 1
ATOM 1351 O O . TYR A 1 179 ? -0.919 3.262 -6.606 1.00 97.44 179 TYR A O 1
ATOM 1359 N N . LEU A 1 180 ? 1.022 4.384 -6.750 1.00 98.12 180 LEU A N 1
ATOM 1360 C CA . LEU A 1 180 ? 0.784 5.270 -5.601 1.00 98.12 180 LEU A CA 1
ATOM 1361 C C . LEU A 1 180 ? -0.441 6.178 -5.810 1.00 98.12 180 LEU A C 1
ATOM 1363 O O . LEU A 1 180 ? -1.256 6.347 -4.899 1.00 98.12 180 LEU A O 1
ATOM 1367 N N . ILE A 1 181 ? -0.659 6.673 -7.031 1.00 97.31 181 ILE A N 1
ATOM 1368 C CA . ILE A 1 181 ? -1.893 7.371 -7.426 1.00 97.31 181 ILE A CA 1
ATOM 1369 C C . ILE A 1 181 ? -3.117 6.431 -7.361 1.00 97.31 181 ILE A C 1
ATOM 1371 O O . ILE A 1 181 ? -4.224 6.866 -7.022 1.00 97.31 181 ILE A O 1
ATOM 1375 N N . GLY A 1 182 ? -2.941 5.133 -7.623 1.00 97.88 182 GLY A N 1
ATOM 1376 C CA . GLY A 1 182 ? -3.933 4.089 -7.343 1.00 97.88 182 GLY A CA 1
ATOM 1377 C C . GLY A 1 182 ? -4.266 3.975 -5.850 1.00 97.88 182 GLY A C 1
ATOM 1378 O O . GLY A 1 182 ? -5.442 4.044 -5.475 1.00 97.88 182 GLY A O 1
ATOM 1379 N N . CYS A 1 183 ? -3.247 3.894 -4.989 1.00 98.44 183 CYS A N 1
ATOM 1380 C CA . CYS A 1 183 ? -3.397 3.890 -3.530 1.00 98.44 183 CYS A CA 1
ATOM 1381 C C . CYS A 1 183 ? -4.142 5.136 -3.035 1.00 98.44 183 CYS A C 1
ATOM 1383 O O . CYS A 1 183 ? -5.103 5.016 -2.276 1.00 98.44 183 CYS A O 1
ATOM 1385 N N . TRP A 1 184 ? -3.785 6.324 -3.533 1.00 98.38 184 TRP A N 1
ATOM 1386 C CA . TRP A 1 184 ? -4.458 7.587 -3.211 1.00 98.38 184 TRP A CA 1
ATOM 1387 C C . TRP A 1 184 ? -5.957 7.572 -3.556 1.00 98.38 184 TRP A C 1
ATOM 1389 O O . TRP A 1 184 ? -6.793 8.002 -2.753 1.00 98.38 184 TRP A O 1
ATOM 1399 N N . LYS A 1 185 ? -6.335 7.033 -4.724 1.00 98.31 185 LYS A N 1
ATOM 1400 C CA . LYS A 1 185 ? -7.745 6.897 -5.145 1.00 98.31 185 LYS A CA 1
ATOM 1401 C C . LYS A 1 185 ? -8.522 5.932 -4.237 1.00 98.31 185 LYS A C 1
ATOM 1403 O O . LYS A 1 185 ? -9.645 6.242 -3.821 1.00 98.31 185 LYS A O 1
ATOM 1408 N N . ARG A 1 186 ? -7.924 4.791 -3.872 1.00 98.19 186 ARG A N 1
ATOM 1409 C CA . ARG A 1 186 ? -8.530 3.806 -2.953 1.00 98.19 186 ARG A CA 1
ATOM 1410 C C . ARG A 1 186 ? -8.648 4.353 -1.526 1.00 98.19 186 ARG A C 1
ATOM 1412 O O . ARG A 1 186 ? -9.706 4.223 -0.914 1.00 98.19 186 ARG A O 1
ATOM 1419 N N . LEU A 1 187 ? -7.639 5.077 -1.044 1.00 98.12 187 LEU A N 1
ATOM 1420 C CA . LEU A 1 187 ? -7.629 5.754 0.258 1.00 98.12 187 LEU A CA 1
ATOM 1421 C C . LEU A 1 187 ? -8.731 6.814 0.378 1.00 98.12 187 LEU A C 1
ATOM 1423 O O . LEU A 1 187 ? -9.478 6.823 1.357 1.00 98.12 187 LEU A O 1
ATOM 1427 N N . ASN A 1 188 ? -8.907 7.663 -0.638 1.00 97.88 188 ASN A N 1
ATOM 1428 C CA . ASN A 1 188 ? -9.998 8.643 -0.657 1.00 97.88 188 ASN A CA 1
ATOM 1429 C C . ASN A 1 188 ? -11.384 7.977 -0.730 1.00 97.88 188 ASN A C 1
ATOM 1431 O O . ASN A 1 188 ? -12.346 8.472 -0.133 1.00 97.88 188 ASN A O 1
ATOM 1435 N N . THR A 1 189 ? -11.485 6.819 -1.387 1.00 97.44 189 THR A N 1
ATOM 1436 C CA . THR A 1 189 ? -12.707 5.999 -1.406 1.00 97.44 189 THR A CA 1
ATOM 1437 C C . THR A 1 189 ? -13.011 5.420 -0.018 1.00 97.44 189 THR A C 1
ATOM 1439 O O . THR A 1 189 ? -14.140 5.549 0.462 1.00 97.44 189 THR A O 1
ATOM 1442 N N . ALA A 1 190 ? -12.006 4.876 0.679 1.00 96.00 190 ALA A N 1
ATOM 1443 C CA . ALA A 1 190 ? -12.131 4.385 2.052 1.00 96.00 190 ALA A CA 1
ATOM 1444 C C . ALA A 1 190 ? -12.515 5.508 3.036 1.00 96.00 190 ALA A C 1
ATOM 1446 O O . ALA A 1 190 ? -13.488 5.364 3.779 1.00 96.00 190 ALA A O 1
ATOM 1447 N N . ARG A 1 191 ? -11.844 6.669 2.975 1.00 95.31 191 ARG A N 1
ATOM 1448 C CA . ARG A 1 191 ? -12.170 7.868 3.778 1.00 95.31 191 ARG A CA 1
ATOM 1449 C C . ARG A 1 191 ? -13.616 8.313 3.553 1.00 95.31 191 ARG A C 1
ATOM 1451 O O . ARG A 1 191 ? -14.356 8.548 4.507 1.00 95.31 191 ARG A O 1
ATOM 1458 N N . SER A 1 192 ? -14.053 8.343 2.294 1.00 93.44 192 SER A N 1
ATOM 1459 C CA . SER A 1 192 ? -15.435 8.663 1.920 1.00 93.44 192 SER A CA 1
ATOM 1460 C C . SER A 1 192 ? -16.447 7.640 2.448 1.00 93.44 192 SER A C 1
ATOM 1462 O O . SER A 1 192 ? -17.562 8.014 2.810 1.00 93.44 192 SER A O 1
ATOM 1464 N N . ALA A 1 193 ? -16.088 6.354 2.513 1.00 91.62 193 ALA A N 1
ATOM 1465 C CA . ALA A 1 193 ? -16.938 5.313 3.086 1.00 91.62 193 ALA A CA 1
ATOM 1466 C C . ALA A 1 193 ? -17.064 5.443 4.615 1.00 91.62 193 ALA A C 1
ATOM 1468 O O . ALA A 1 193 ? -18.173 5.314 5.136 1.00 91.62 193 ALA A O 1
ATOM 1469 N N . VAL A 1 194 ? -15.974 5.763 5.325 1.00 91.12 194 VAL A N 1
ATOM 1470 C CA . VAL A 1 194 ? -15.996 6.053 6.773 1.00 91.12 194 VAL A CA 1
ATOM 1471 C C . VAL A 1 194 ? -16.895 7.258 7.065 1.00 91.12 194 VAL A C 1
ATOM 1473 O O . VAL A 1 194 ? -17.808 7.146 7.877 1.00 91.12 194 VAL A O 1
ATOM 1476 N N . LEU A 1 195 ? -16.725 8.374 6.346 1.00 89.12 195 LEU A N 1
ATOM 1477 C CA . LEU A 1 195 ? -17.535 9.589 6.532 1.00 89.12 195 LEU A CA 1
ATOM 1478 C C . LEU A 1 195 ? -19.033 9.369 6.249 1.00 89.12 195 LEU A C 1
ATOM 1480 O O . LEU A 1 195 ? -19.882 9.885 6.975 1.00 89.12 195 LEU A O 1
ATOM 1484 N N . LYS A 1 196 ? -19.378 8.552 5.243 1.00 87.00 196 LYS A N 1
ATOM 1485 C CA . LYS A 1 196 ? -20.771 8.142 4.979 1.00 87.00 196 LYS A CA 1
ATOM 1486 C C . LYS A 1 196 ? -21.341 7.288 6.119 1.00 87.00 196 LYS A C 1
ATOM 1488 O O . LYS A 1 196 ? -22.470 7.524 6.541 1.00 87.00 196 LYS A O 1
ATOM 1493 N N . LYS A 1 197 ? -20.564 6.328 6.641 1.00 83.81 197 LYS A N 1
ATOM 1494 C CA . LYS A 1 197 ? -20.956 5.473 7.778 1.00 83.81 197 LYS A CA 1
ATOM 1495 C C . LYS A 1 197 ? -21.006 6.216 9.117 1.00 83.81 197 LYS A C 1
ATOM 1497 O O . LYS A 1 197 ? -21.734 5.779 9.999 1.00 83.81 197 LYS A O 1
ATOM 1502 N N . ALA A 1 198 ? -20.293 7.330 9.270 1.00 81.38 198 ALA A N 1
ATOM 1503 C CA . ALA A 1 198 ? -20.288 8.169 10.472 1.00 81.38 198 ALA A CA 1
ATOM 1504 C C . ALA A 1 198 ? -21.549 9.052 10.640 1.00 81.38 198 ALA A C 1
ATOM 1506 O O . ALA A 1 198 ? -21.583 9.921 11.505 1.00 81.38 198 ALA A O 1
ATOM 1507 N N . GLY A 1 199 ? -22.589 8.856 9.819 1.00 65.12 199 GLY A N 1
ATOM 1508 C CA . GLY A 1 199 ? -23.894 9.500 10.012 1.00 65.12 199 GLY A CA 1
ATOM 1509 C C . GLY A 1 199 ? -24.091 10.850 9.317 1.00 65.12 199 GLY A C 1
ATOM 1510 O O . GLY A 1 199 ? -25.112 11.489 9.542 1.00 65.12 199 GLY A O 1
ATOM 1511 N N . ILE A 1 200 ? -23.194 11.265 8.412 1.00 55.53 200 ILE A N 1
ATOM 1512 C CA . ILE A 1 200 ? -23.375 12.483 7.587 1.00 55.53 200 ILE A CA 1
ATOM 1513 C C . ILE A 1 200 ? -24.528 12.312 6.557 1.00 55.53 200 ILE A C 1
ATOM 1515 O O . ILE A 1 200 ? -24.937 13.261 5.894 1.00 55.53 200 ILE A O 1
ATOM 1519 N N . SER A 1 201 ? -25.111 11.110 6.436 1.00 51.19 201 SER A N 1
ATOM 1520 C CA . SER A 1 201 ? -26.301 10.838 5.619 1.00 51.19 201 SER A CA 1
ATOM 1521 C C . SER A 1 201 ? -27.439 10.233 6.457 1.00 51.19 201 SER A C 1
ATOM 1523 O O . SER A 1 201 ? -27.306 9.146 7.018 1.00 51.19 201 SER A O 1
ATOM 1525 N N . ASN A 1 202 ? -28.577 10.932 6.513 1.00 47.44 202 ASN A N 1
ATOM 1526 C CA . ASN A 1 202 ? -29.669 10.765 7.493 1.00 47.44 202 ASN A CA 1
ATOM 1527 C C . ASN A 1 202 ? -30.513 9.466 7.410 1.00 47.44 202 ASN A C 1
ATOM 1529 O O . ASN A 1 202 ? -31.602 9.417 7.978 1.00 47.44 202 ASN A O 1
ATOM 1533 N N . VAL A 1 203 ? -30.082 8.424 6.689 1.00 50.81 203 VAL A N 1
ATOM 1534 C CA . VAL A 1 203 ? -30.980 7.320 6.276 1.00 50.81 203 VAL A CA 1
ATOM 1535 C C . VAL A 1 203 ? -30.876 6.057 7.144 1.00 50.81 203 VAL A C 1
ATOM 1537 O O . VAL A 1 203 ? -31.881 5.375 7.329 1.00 50.81 203 VAL A O 1
ATOM 1540 N N . PHE A 1 204 ? -29.710 5.740 7.723 1.00 49.78 204 PHE A N 1
ATOM 1541 C CA . PHE A 1 204 ? -29.533 4.521 8.528 1.00 49.78 204 PHE A CA 1
ATOM 1542 C C . PHE A 1 204 ? -28.992 4.801 9.929 1.00 49.78 204 PHE A C 1
ATOM 1544 O O . PHE A 1 204 ? -27.878 5.280 10.111 1.00 49.78 204 PHE A O 1
ATOM 1551 N N . LYS A 1 205 ? -29.763 4.386 10.942 1.00 52.28 205 LYS A N 1
ATOM 1552 C CA . LYS A 1 205 ? -29.431 4.472 12.378 1.00 52.28 205 LYS A CA 1
ATOM 1553 C C . LYS A 1 205 ? -28.418 3.400 12.833 1.00 52.28 205 LYS A C 1
ATOM 1555 O O . LYS A 1 205 ? -28.439 2.963 13.980 1.00 52.28 205 LYS A O 1
ATOM 1560 N N . ILE A 1 206 ? -27.590 2.937 11.897 1.00 60.22 206 ILE A N 1
ATOM 1561 C CA . ILE A 1 206 ? -26.616 1.849 12.020 1.00 60.22 206 ILE A CA 1
ATOM 1562 C C . ILE A 1 206 ? -25.321 2.363 11.380 1.00 60.22 206 ILE A C 1
ATOM 1564 O O . ILE A 1 206 ? -25.011 2.066 10.228 1.00 60.22 206 ILE A O 1
ATOM 1568 N N . GLY A 1 207 ? -24.633 3.230 12.116 1.00 70.94 207 GLY A N 1
ATOM 1569 C CA . GLY A 1 207 ? -23.417 3.912 11.687 1.00 70.94 207 GLY A CA 1
ATOM 1570 C C . GLY A 1 207 ? -22.326 3.813 12.746 1.00 70.94 207 GLY A C 1
ATOM 1571 O O . GLY A 1 207 ? -22.594 3.408 13.878 1.00 70.94 207 GLY A O 1
ATOM 1572 N N . TYR A 1 208 ? -21.104 4.184 12.374 1.00 79.94 208 TYR A N 1
ATOM 1573 C CA . TYR A 1 208 ? -19.985 4.272 13.311 1.00 79.94 208 TYR A CA 1
ATOM 1574 C C . TYR A 1 208 ? -20.243 5.402 14.316 1.00 79.94 208 TYR A C 1
ATOM 1576 O O . TYR A 1 208 ? -20.730 6.471 13.939 1.00 79.94 208 TYR A O 1
ATOM 1584 N N . THR A 1 209 ? -19.886 5.198 15.583 1.00 85.94 209 THR A N 1
ATOM 1585 C CA . THR A 1 209 ? -19.842 6.293 16.561 1.00 85.94 209 THR A CA 1
ATOM 1586 C C . THR A 1 209 ? -18.768 7.321 16.172 1.00 85.94 209 THR A C 1
ATOM 1588 O O . THR A 1 209 ? -17.827 6.982 15.448 1.00 85.94 209 THR A O 1
ATOM 1591 N N . PRO A 1 210 ? -18.841 8.574 16.668 1.00 86.12 210 PRO A N 1
ATOM 1592 C CA . PRO A 1 210 ? -17.827 9.587 16.368 1.00 86.12 210 PRO A CA 1
ATOM 1593 C C . PRO A 1 210 ? -16.397 9.152 16.721 1.00 86.12 210 PRO A C 1
ATOM 1595 O O . PRO A 1 210 ? -15.474 9.469 15.979 1.00 86.12 210 PRO A O 1
ATOM 1598 N N . VAL A 1 211 ? -16.222 8.379 17.800 1.00 89.62 211 VAL A N 1
ATOM 1599 C CA . VAL A 1 211 ? -14.911 7.874 18.246 1.00 89.62 211 VAL A CA 1
ATOM 1600 C C . VAL A 1 211 ? -14.377 6.796 17.299 1.00 89.62 211 VAL A C 1
ATOM 1602 O O . VAL A 1 211 ? -13.236 6.885 16.860 1.00 89.62 211 VAL A O 1
ATOM 1605 N N . GLU A 1 212 ? -15.204 5.818 16.917 1.00 90.62 212 GLU A N 1
ATOM 1606 C CA . GLU A 1 212 ? -14.830 4.785 15.935 1.00 90.62 212 GLU A CA 1
ATOM 1607 C C . GLU A 1 212 ? -14.513 5.400 14.564 1.00 90.62 212 GLU A C 1
ATOM 1609 O O . GLU A 1 212 ? -13.558 5.000 13.900 1.00 90.62 212 GLU A O 1
ATOM 1614 N N . ALA A 1 213 ? -15.283 6.412 14.150 1.00 90.81 213 ALA A N 1
ATOM 1615 C CA . ALA A 1 213 ? -15.026 7.160 12.926 1.00 90.81 213 ALA A CA 1
ATOM 1616 C C . ALA A 1 213 ? -13.709 7.954 13.001 1.00 90.81 213 ALA A C 1
ATOM 1618 O O . ALA A 1 213 ? -12.951 7.946 12.035 1.00 90.81 213 ALA A O 1
ATOM 1619 N N . GLN A 1 214 ? -13.401 8.597 14.132 1.00 93.19 214 GLN A N 1
ATOM 1620 C CA . GLN A 1 214 ? -12.120 9.283 14.351 1.00 93.19 214 GLN A CA 1
ATOM 1621 C C . GLN A 1 214 ? -10.933 8.311 14.334 1.00 93.19 214 GLN A C 1
ATOM 1623 O O . GLN A 1 214 ? -9.930 8.605 13.690 1.00 93.19 214 GLN A O 1
ATOM 1628 N N . GLN A 1 215 ? -11.055 7.142 14.969 1.00 93.94 215 GLN A N 1
ATOM 1629 C CA . GLN A 1 215 ? -10.028 6.094 14.945 1.00 93.94 215 GLN A CA 1
ATOM 1630 C C . GLN A 1 215 ? -9.776 5.584 13.518 1.00 93.94 215 GLN A C 1
ATOM 1632 O O . GLN A 1 215 ? -8.634 5.563 13.061 1.00 93.94 215 GLN A O 1
ATOM 1637 N N . ALA A 1 216 ? -10.842 5.270 12.777 1.00 94.69 216 ALA A N 1
ATOM 1638 C CA . ALA A 1 216 ? -10.754 4.847 11.381 1.00 94.69 216 ALA A CA 1
ATOM 1639 C C . ALA A 1 216 ? -10.155 5.933 10.461 1.00 94.69 216 ALA A C 1
ATOM 1641 O O . ALA A 1 216 ? -9.369 5.634 9.562 1.00 94.69 216 ALA A O 1
ATOM 1642 N N . LEU A 1 217 ? -10.488 7.209 10.688 1.00 95.62 217 LEU A N 1
ATOM 1643 C CA . LEU A 1 217 ? -9.883 8.327 9.959 1.00 95.62 217 LEU A CA 1
ATOM 1644 C C . LEU A 1 217 ? -8.400 8.516 10.312 1.00 95.62 217 LEU A C 1
ATOM 1646 O O . LEU A 1 217 ? -7.624 8.804 9.409 1.00 95.62 217 LEU A O 1
ATOM 1650 N N . GLY A 1 218 ? -7.999 8.307 11.570 1.00 96.06 218 GLY A N 1
ATOM 1651 C CA . GLY A 1 218 ? -6.599 8.371 12.004 1.00 96.06 218 GLY A CA 1
ATOM 1652 C C . GLY A 1 218 ? -5.720 7.293 11.361 1.00 96.06 218 GLY A C 1
ATOM 1653 O O . GLY A 1 218 ? -4.638 7.602 10.868 1.00 96.06 218 GLY A O 1
ATOM 1654 N N . ALA A 1 219 ? -6.215 6.054 11.266 1.00 95.75 219 ALA A N 1
ATOM 1655 C CA . ALA A 1 219 ? -5.528 4.986 10.535 1.00 95.75 219 ALA A CA 1
ATOM 1656 C C . ALA A 1 219 ? -5.357 5.332 9.041 1.00 95.75 219 ALA A C 1
ATOM 1658 O O . ALA A 1 219 ? -4.272 5.181 8.484 1.00 95.75 219 ALA A O 1
ATOM 1659 N N . LEU A 1 220 ? -6.396 5.880 8.396 1.00 97.56 220 LEU A N 1
ATOM 1660 C CA . LEU A 1 220 ? -6.302 6.355 7.007 1.00 97.56 220 LEU A CA 1
ATOM 1661 C C . LEU A 1 220 ? -5.394 7.583 6.843 1.00 97.56 220 LEU A C 1
ATOM 1663 O O . LEU A 1 220 ? -4.879 7.796 5.749 1.00 97.56 220 LEU A O 1
ATOM 1667 N N . GLU A 1 221 ? -5.192 8.391 7.884 1.00 97.88 221 GLU A N 1
ATOM 1668 C CA . GLU A 1 221 ? -4.276 9.535 7.851 1.00 97.88 221 GLU A CA 1
ATOM 1669 C C . GLU A 1 221 ? -2.811 9.065 7.843 1.00 97.88 221 GLU A C 1
ATOM 1671 O O . GLU A 1 221 ? -2.067 9.515 6.974 1.00 97.88 221 GLU A O 1
ATOM 1676 N N . LYS A 1 222 ? -2.436 8.062 8.663 1.00 96.81 222 LYS A N 1
ATOM 1677 C CA . LYS A 1 222 ? -1.117 7.388 8.577 1.00 96.81 222 LYS A CA 1
ATOM 1678 C C . LYS A 1 222 ? -0.825 6.905 7.147 1.00 96.81 222 LYS A C 1
ATOM 1680 O O . LYS A 1 222 ? 0.227 7.188 6.580 1.00 96.81 222 LYS A O 1
ATOM 1685 N N . LEU A 1 223 ? -1.782 6.201 6.527 1.00 98.19 223 LEU A N 1
ATOM 1686 C CA . LEU A 1 223 ? -1.634 5.719 5.145 1.00 98.19 223 LEU A CA 1
ATOM 1687 C C . LEU A 1 223 ? -1.548 6.870 4.132 1.00 98.19 223 LEU A C 1
ATOM 1689 O O . LEU A 1 223 ? -0.884 6.735 3.105 1.00 98.19 223 LEU A O 1
ATOM 1693 N N . ARG A 1 224 ? -2.207 8.005 4.402 1.00 98.38 224 ARG A N 1
ATOM 1694 C CA . ARG A 1 224 ? -2.144 9.196 3.545 1.00 98.38 224 ARG A CA 1
ATOM 1695 C C . ARG A 1 224 ? -0.747 9.809 3.581 1.00 98.38 224 ARG A C 1
ATOM 1697 O O . ARG A 1 224 ? -0.241 10.198 2.534 1.00 98.38 224 ARG A O 1
ATOM 1704 N N . GLU A 1 225 ? -0.148 9.893 4.763 1.00 98.31 225 GLU A N 1
ATOM 1705 C CA . GLU A 1 225 ? 1.207 10.409 4.965 1.00 98.31 225 GLU A CA 1
ATOM 1706 C C . GLU A 1 225 ? 2.243 9.525 4.264 1.00 98.31 225 GLU A C 1
ATOM 1708 O O . GLU A 1 225 ? 3.041 10.053 3.493 1.00 98.31 225 GLU A O 1
ATOM 1713 N N . LEU A 1 226 ? 2.153 8.195 4.407 1.00 98.31 226 LEU A N 1
ATOM 1714 C CA . LEU A 1 226 ? 3.004 7.251 3.670 1.00 98.31 226 LEU A CA 1
ATOM 1715 C C . LEU A 1 226 ? 2.864 7.415 2.148 1.00 98.31 226 LEU A C 1
ATOM 1717 O O . LEU A 1 226 ? 3.858 7.652 1.467 1.00 98.31 226 LEU A O 1
ATOM 1721 N N . VAL A 1 227 ? 1.641 7.361 1.600 1.00 98.31 227 VAL A N 1
ATOM 1722 C CA . VAL A 1 227 ? 1.426 7.498 0.145 1.00 98.31 227 VAL A CA 1
ATOM 1723 C C . VAL A 1 227 ? 1.969 8.830 -0.378 1.00 98.31 227 VAL A C 1
ATOM 1725 O O . VAL A 1 227 ? 2.613 8.841 -1.423 1.00 98.31 227 VAL A O 1
ATOM 1728 N N . VAL A 1 228 ? 1.763 9.943 0.334 1.00 98.06 228 VAL A N 1
ATOM 1729 C CA . VAL A 1 228 ? 2.300 11.258 -0.068 1.00 98.06 228 VAL A CA 1
ATOM 1730 C C . VAL A 1 228 ? 3.826 11.302 0.024 1.00 98.06 228 VAL A C 1
ATOM 1732 O O . VAL A 1 228 ? 4.454 11.825 -0.893 1.00 98.06 228 VAL A O 1
ATOM 1735 N N . SER A 1 229 ? 4.417 10.728 1.076 1.00 97.81 229 SER A N 1
ATOM 1736 C CA . SER A 1 229 ? 5.870 10.669 1.267 1.00 97.81 229 SER A CA 1
ATOM 1737 C C . SER A 1 229 ? 6.551 9.914 0.124 1.00 97.81 229 SER A C 1
ATOM 1739 O O . SER A 1 229 ? 7.373 10.491 -0.585 1.00 97.81 229 SER A O 1
ATOM 1741 N N . TYR A 1 230 ? 6.131 8.672 -0.147 1.00 97.81 230 TYR A N 1
ATOM 1742 C CA . TYR A 1 230 ? 6.698 7.879 -1.243 1.00 97.81 230 TYR A CA 1
ATOM 1743 C C . TYR A 1 230 ? 6.385 8.468 -2.623 1.00 97.81 230 TYR A C 1
ATOM 1745 O O . TYR A 1 230 ? 7.233 8.402 -3.502 1.00 97.81 230 TYR A O 1
ATOM 1753 N N . THR A 1 231 ? 5.236 9.132 -2.813 1.00 96.94 231 THR A N 1
ATOM 1754 C CA . THR A 1 231 ? 4.969 9.871 -4.064 1.00 96.94 231 THR A CA 1
ATOM 1755 C C . THR A 1 231 ? 5.990 10.996 -4.252 1.00 96.94 231 THR A C 1
ATOM 1757 O O . THR A 1 231 ? 6.576 11.123 -5.321 1.00 96.94 231 THR A O 1
ATOM 1760 N N . GLY A 1 232 ? 6.244 11.794 -3.210 1.00 95.69 232 GLY A N 1
ATOM 1761 C CA . GLY A 1 232 ? 7.242 12.863 -3.250 1.00 95.69 232 GLY A CA 1
ATOM 1762 C C . GLY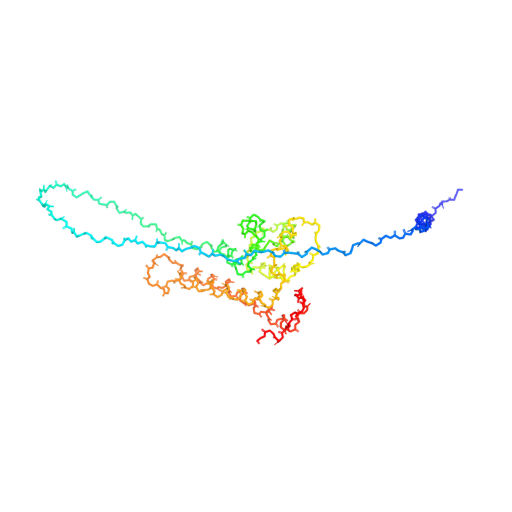 A 1 232 ? 8.672 12.351 -3.427 1.00 95.69 232 GLY A C 1
ATOM 1763 O O . GLY A 1 232 ? 9.462 13.009 -4.101 1.00 95.69 232 GLY A O 1
ATOM 1764 N N . LEU A 1 233 ? 8.996 11.186 -2.858 1.00 95.31 233 LEU A N 1
ATOM 1765 C CA . LEU A 1 233 ? 10.314 10.562 -2.953 1.00 95.31 233 LEU A CA 1
ATOM 1766 C C . LEU A 1 233 ? 10.558 9.947 -4.339 1.00 95.31 233 LEU A C 1
ATOM 1768 O O . LEU A 1 233 ? 11.549 10.292 -4.966 1.00 95.31 233 LEU A O 1
ATOM 1772 N N . THR A 1 234 ? 9.629 9.157 -4.891 1.00 93.94 234 THR A N 1
ATOM 1773 C CA . THR A 1 234 ? 9.745 8.613 -6.262 1.00 93.94 234 THR A CA 1
ATOM 1774 C C . THR A 1 234 ? 9.784 9.714 -7.332 1.00 93.94 234 THR A C 1
ATOM 1776 O O . THR A 1 234 ? 10.427 9.547 -8.363 1.00 93.94 234 THR A O 1
ATOM 1779 N N . LEU A 1 235 ? 9.158 10.874 -7.098 1.00 93.88 235 LEU A N 1
ATOM 1780 C CA . LEU A 1 235 ? 9.289 12.033 -7.994 1.00 93.88 235 LEU A CA 1
ATOM 1781 C C . LEU A 1 235 ? 10.679 12.701 -7.946 1.00 93.88 235 LEU A C 1
ATOM 1783 O O . LEU A 1 235 ? 11.014 13.442 -8.867 1.00 93.88 235 LEU A O 1
ATOM 1787 N N . GLN A 1 236 ? 11.476 12.469 -6.900 1.00 93.94 236 GLN A N 1
ATOM 1788 C CA . GLN A 1 236 ? 12.850 12.978 -6.761 1.00 93.94 236 GLN A CA 1
ATOM 1789 C C . GLN A 1 236 ? 13.893 11.921 -7.156 1.00 93.94 236 GLN A C 1
ATOM 1791 O O . GLN A 1 236 ? 14.866 12.239 -7.835 1.00 93.94 236 GLN A O 1
ATOM 1796 N N . GLU A 1 237 ? 13.655 10.666 -6.777 1.00 94.69 237 GLU A N 1
ATOM 1797 C CA . GLU A 1 237 ? 14.528 9.509 -6.977 1.00 94.69 237 GLU A CA 1
ATOM 1798 C C . GLU A 1 237 ? 13.758 8.402 -7.733 1.00 94.69 237 GLU A C 1
ATOM 1800 O O . GLU A 1 237 ? 13.399 7.377 -7.153 1.00 94.69 237 GLU A O 1
ATOM 1805 N N . PRO A 1 238 ? 13.450 8.581 -9.035 1.00 92.25 238 PRO A N 1
ATOM 1806 C CA . PRO A 1 238 ? 12.588 7.655 -9.780 1.00 92.25 238 PRO A CA 1
ATOM 1807 C C . PRO A 1 238 ? 13.149 6.234 -9.911 1.00 92.25 238 PRO A C 1
ATOM 1809 O O . PRO A 1 238 ? 12.376 5.297 -10.098 1.00 92.25 238 PRO A O 1
ATOM 1812 N N . GLU A 1 239 ? 14.467 6.064 -9.791 1.00 91.88 239 GLU A N 1
ATOM 1813 C CA . GLU A 1 239 ? 15.171 4.776 -9.877 1.00 91.88 239 GLU A CA 1
ATOM 1814 C C . GLU A 1 239 ? 15.295 4.051 -8.518 1.00 91.88 239 GLU A C 1
ATOM 1816 O O . GLU A 1 239 ? 15.925 3.000 -8.444 1.00 91.88 239 GLU A O 1
ATOM 1821 N N . MET A 1 240 ? 14.693 4.574 -7.437 1.00 93.94 240 MET A N 1
ATOM 1822 C CA . MET A 1 240 ? 14.776 3.976 -6.089 1.00 93.94 240 MET A CA 1
ATOM 1823 C C . MET A 1 240 ? 14.105 2.591 -5.958 1.00 93.94 240 MET A C 1
ATOM 1825 O O . MET A 1 240 ? 14.341 1.874 -4.990 1.00 93.94 240 MET A O 1
ATOM 1829 N N . PHE A 1 241 ? 13.238 2.241 -6.910 1.00 95.81 241 PHE A N 1
ATOM 1830 C CA . PHE A 1 241 ? 12.461 1.003 -6.984 1.00 95.81 241 PHE A CA 1
ATOM 1831 C C . PHE A 1 241 ? 12.451 0.502 -8.442 1.00 95.81 241 PHE A C 1
ATOM 1833 O O . PHE A 1 241 ? 12.720 1.294 -9.350 1.00 95.81 241 PHE A O 1
ATOM 1840 N N . PRO A 1 242 ? 12.106 -0.772 -8.712 1.00 94.81 242 PRO A N 1
ATOM 1841 C CA . PRO A 1 242 ? 11.917 -1.267 -10.075 1.00 94.81 242 PRO A CA 1
ATOM 1842 C C . PRO A 1 242 ? 10.882 -0.450 -10.868 1.00 94.81 242 PRO A C 1
ATOM 1844 O O . PRO A 1 242 ? 9.793 -0.157 -10.376 1.00 94.81 242 PRO A O 1
ATOM 1847 N N . GLN A 1 243 ? 11.209 -0.106 -12.118 1.00 93.88 243 GLN A N 1
ATOM 1848 C CA . GLN A 1 243 ? 10.348 0.670 -13.019 1.00 93.88 243 GLN A CA 1
ATOM 1849 C C . GLN A 1 243 ? 10.223 -0.011 -14.392 1.00 93.88 243 GLN A C 1
ATOM 1851 O O . GLN A 1 243 ? 11.176 -0.642 -14.860 1.00 93.88 243 GLN A O 1
ATOM 1856 N N . PRO A 1 244 ? 9.082 0.138 -15.090 1.00 92.81 244 PRO A N 1
ATOM 1857 C CA . PRO A 1 244 ? 8.895 -0.419 -16.424 1.00 92.81 244 PRO A CA 1
ATOM 1858 C C . PRO A 1 244 ? 9.761 0.300 -17.468 1.00 92.81 244 PRO A C 1
ATOM 1860 O O . PRO A 1 244 ? 9.786 1.529 -17.554 1.00 92.81 244 PRO A O 1
ATOM 1863 N N . GLN A 1 245 ? 10.432 -0.476 -18.322 1.00 90.06 245 GLN A N 1
ATOM 1864 C CA . GLN A 1 245 ? 11.282 0.063 -19.385 1.00 90.06 245 GLN A CA 1
ATOM 1865 C C . GLN A 1 245 ? 10.479 0.901 -20.394 1.00 90.06 245 GLN A C 1
ATOM 1867 O O . GLN A 1 245 ? 9.396 0.507 -20.826 1.00 90.06 245 GLN A O 1
ATOM 1872 N N . GLY A 1 246 ? 11.046 2.033 -20.820 1.00 88.81 246 GLY A N 1
ATOM 1873 C CA . GLY A 1 246 ? 10.506 2.858 -21.907 1.00 88.81 246 GLY A CA 1
ATOM 1874 C C . GLY A 1 246 ? 9.407 3.855 -21.519 1.00 88.81 246 GLY A C 1
ATOM 1875 O O . GLY A 1 246 ? 8.920 4.563 -22.402 1.00 88.81 246 GLY A O 1
ATOM 1876 N N . LYS A 1 247 ? 9.032 3.959 -20.237 1.00 91.12 247 LYS A N 1
ATOM 1877 C CA . LYS A 1 247 ? 8.167 5.043 -19.743 1.00 91.12 247 LYS A CA 1
ATOM 1878 C C . LYS A 1 247 ? 8.962 6.300 -19.346 1.00 91.12 247 LYS A C 1
ATOM 1880 O O . LYS A 1 247 ? 10.113 6.178 -18.931 1.00 91.12 247 LYS A O 1
ATOM 1885 N N . PRO A 1 248 ? 8.362 7.504 -19.452 1.00 90.56 248 PRO A N 1
ATOM 1886 C CA . PRO A 1 248 ? 8.844 8.682 -18.732 1.00 90.56 248 PRO A CA 1
ATOM 1887 C C . PRO A 1 248 ? 8.658 8.474 -17.221 1.00 90.56 248 PRO A C 1
ATOM 1889 O O . PRO A 1 248 ? 7.720 7.792 -16.811 1.00 90.56 248 PRO A O 1
ATOM 1892 N N . LEU A 1 249 ? 9.549 9.049 -16.411 1.00 92.44 249 LEU A N 1
ATOM 1893 C CA . LEU A 1 249 ? 9.583 8.860 -14.958 1.00 92.44 249 LEU A CA 1
ATOM 1894 C C . LEU A 1 249 ? 9.799 10.190 -14.216 1.00 92.44 249 LEU A C 1
ATOM 1896 O O . LEU A 1 249 ? 10.292 11.175 -14.783 1.00 92.44 249 LEU A O 1
ATOM 1900 N N . GLY A 1 250 ? 9.472 10.207 -12.925 1.00 90.12 250 GLY A N 1
ATOM 1901 C CA . GLY A 1 250 ? 9.784 11.318 -12.026 1.00 90.12 250 GLY A CA 1
ATOM 1902 C C . GLY A 1 250 ? 8.934 12.561 -12.331 1.00 90.12 250 GLY A C 1
ATOM 1903 O O . GLY A 1 250 ? 7.747 12.423 -12.627 1.00 90.12 250 GLY A O 1
ATOM 1904 N N . PRO A 1 251 ? 9.488 13.792 -12.325 1.00 90.31 251 PRO A N 1
ATOM 1905 C CA . PRO A 1 251 ? 8.701 15.022 -12.501 1.00 90.31 251 PRO A CA 1
ATOM 1906 C C . PRO A 1 251 ? 7.976 15.150 -13.851 1.00 90.31 251 PRO A C 1
ATOM 1908 O O . PRO A 1 251 ? 7.208 16.089 -14.040 1.00 90.31 251 PRO A O 1
ATOM 1911 N N . THR A 1 252 ? 8.229 14.235 -14.794 1.00 90.81 252 THR A N 1
ATOM 1912 C CA . THR A 1 252 ? 7.547 14.158 -16.096 1.00 90.81 252 THR A CA 1
ATOM 1913 C C . THR A 1 252 ? 6.243 13.346 -16.071 1.00 90.81 252 THR A C 1
ATOM 1915 O O . THR A 1 252 ? 5.556 13.288 -17.087 1.00 90.81 252 THR A O 1
ATOM 1918 N N . GLU A 1 253 ? 5.879 12.755 -14.927 1.00 88.06 253 GLU A N 1
ATOM 1919 C CA . GLU A 1 253 ? 4.623 12.010 -14.716 1.00 88.06 253 GLU A CA 1
ATOM 1920 C C . GLU A 1 253 ? 3.462 12.881 -14.165 1.00 88.06 253 GLU A C 1
ATOM 1922 O O . GLU A 1 253 ? 2.385 12.351 -13.879 1.00 88.06 253 GLU A O 1
ATOM 1927 N N . LEU A 1 254 ? 3.674 14.198 -14.001 1.00 83.69 254 LEU A N 1
ATOM 1928 C CA . LEU A 1 254 ? 2.747 15.171 -13.385 1.00 83.69 254 LEU A CA 1
ATOM 1929 C C . LEU A 1 254 ? 1.823 15.899 -14.381 1.00 83.69 254 LEU A C 1
ATOM 1931 O O . LEU A 1 254 ? 2.318 16.341 -15.441 1.00 83.69 254 LEU A O 1
#